Protein AF-A0A328PTS0-F1 (afdb_monomer)

Radius of gyration: 28.85 Å; Cα contacts (8 Å, |Δi|>4): 296; chains: 1; bounding box: 89×53×72 Å

Sequence (185 aa):
MSSVVKWLSGFCSSGLVATCSLTLVHQNRQEGLSQQLVENVPPPRENIEEFSLVQQIIEKGYKSCFILPNSQGRSLFYVCLRNDDSLNPSFFFHNRSNSKEQQSIKKVEYIEGRDETLPRFAVMKFVDGNSLTLKFAPYFWSRKGIQIKPEEHCTITKDLQDSKLTCKTPNLKGMEYSKKIRFII

Solvent-accessible surface area (backbone atoms only — not comparable to full-atom values): 11380 Å² total; per-residue (Å²): 135,80,88,82,91,82,78,90,85,84,86,84,81,87,88,83,88,81,84,82,78,91,77,90,81,88,81,92,79,90,83,91,76,88,75,75,78,74,77,78,71,73,73,81,82,71,59,66,68,60,55,55,54,51,49,60,46,37,76,73,53,31,68,37,42,27,73,52,87,83,47,61,98,39,37,46,37,36,44,27,34,41,67,82,75,48,46,40,28,49,35,33,40,32,46,65,73,40,84,90,42,58,83,52,73,43,50,49,48,35,39,35,15,38,72,48,89,75,66,37,22,19,38,38,33,30,74,88,72,50,71,48,79,36,80,64,34,59,72,80,51,12,36,59,78,37,55,42,32,38,66,80,30,25,39,49,47,81,54,101,87,48,31,35,43,36,37,46,39,88,80,43,88,91,50,71,48,76,44,83,45,70,70,52,124

Mean predicted aligned error: 15.58 Å

Foldseek 3Di:
DDDDDDDDDDDDDDDDDDDDDDDDDDDDDDDDDPPPPPPCPPPPPDPVLVVLQQVVVVVVAWDWWFWDPPLPDFKTKIWTHGNVRFQQTWIWMAGNPDPVRNNDIFTFQKKAADDDDDQQWIWTATPVRDIDIDRNDDNLRHDHPFMWGRRPFWGWDDDPPWIKIKGDGPRDPPDIDIDTTDTDD

Structure (mmCIF, N/CA/C/O backbone):
data_AF-A0A328PTS0-F1
#
_entry.id   AF-A0A328PTS0-F1
#
loop_
_atom_site.group_PDB
_atom_site.id
_atom_site.type_symbol
_atom_site.label_atom_id
_atom_site.label_alt_id
_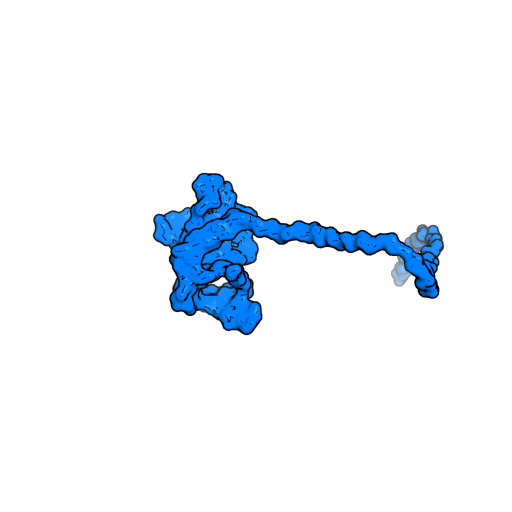atom_site.label_comp_id
_atom_site.label_asym_id
_atom_site.label_entity_id
_atom_site.label_seq_id
_atom_site.pdbx_PDB_ins_code
_atom_site.Cartn_x
_atom_site.Cartn_y
_atom_site.Cartn_z
_atom_site.occupancy
_atom_site.B_iso_or_equiv
_atom_site.auth_seq_id
_atom_site.auth_comp_id
_atom_site.auth_asym_id
_atom_site.auth_atom_id
_atom_site.pdbx_PDB_model_num
ATOM 1 N N . MET A 1 1 ? 71.231 -12.803 19.591 1.00 39.84 1 MET A N 1
ATOM 2 C CA . MET A 1 1 ? 71.795 -11.438 19.674 1.00 39.84 1 MET A CA 1
ATOM 3 C C . MET A 1 1 ? 70.654 -10.474 19.389 1.00 39.84 1 MET A C 1
ATOM 5 O O . MET A 1 1 ? 70.110 -10.527 18.299 1.00 39.84 1 MET A O 1
ATOM 9 N N . SER A 1 2 ? 70.029 -9.979 20.462 1.00 35.38 2 SER A N 1
ATOM 10 C CA . SER A 1 2 ? 70.061 -8.564 20.903 1.00 35.38 2 SER A CA 1
ATOM 11 C C . SER A 1 2 ? 69.241 -7.665 19.973 1.00 35.38 2 SER A C 1
ATOM 13 O O . SER A 1 2 ? 69.616 -7.480 18.826 1.00 35.38 2 SER A O 1
ATOM 15 N N . SER A 1 3 ? 68.031 -7.248 20.371 1.00 38.19 3 SER A N 1
ATOM 16 C CA . SER A 1 3 ? 67.755 -6.058 21.213 1.00 38.19 3 SER A CA 1
ATOM 17 C C . SER A 1 3 ? 68.318 -4.797 20.540 1.00 38.19 3 SER A C 1
ATOM 19 O O . SER A 1 3 ? 69.490 -4.757 20.200 1.00 38.19 3 SER A O 1
ATOM 21 N N . VAL A 1 4 ? 67.567 -3.719 20.328 1.00 48.38 4 VAL A N 1
ATOM 22 C CA . VAL A 1 4 ? 67.127 -2.817 21.394 1.00 48.38 4 VAL A CA 1
ATOM 23 C C . VAL A 1 4 ? 66.118 -1.816 20.804 1.00 48.38 4 VAL A C 1
ATOM 25 O O . VAL A 1 4 ? 66.438 -1.084 19.873 1.00 48.38 4 VAL A O 1
ATOM 28 N N . VAL A 1 5 ? 64.928 -1.742 21.401 1.00 53.72 5 VAL A N 1
ATOM 29 C CA . VAL A 1 5 ? 64.045 -0.568 21.351 1.00 53.72 5 VAL A CA 1
ATOM 30 C C . VAL A 1 5 ? 64.430 0.329 22.533 1.00 53.72 5 VAL A C 1
ATOM 32 O O . VAL A 1 5 ? 64.422 -0.123 23.679 1.00 53.72 5 VAL A O 1
ATOM 35 N N . LYS A 1 6 ? 64.796 1.586 22.263 1.00 43.91 6 LYS A N 1
ATOM 36 C CA . LYS A 1 6 ? 64.974 2.673 23.245 1.00 43.91 6 LYS A CA 1
ATOM 37 C C . LYS A 1 6 ? 64.608 4.010 22.585 1.00 43.91 6 LYS A C 1
ATOM 39 O O . LYS A 1 6 ? 64.886 4.141 21.403 1.00 43.91 6 LYS A O 1
ATOM 44 N N . TRP A 1 7 ? 64.059 5.050 23.217 1.00 43.19 7 TRP A N 1
ATOM 45 C CA . TRP A 1 7 ? 63.592 5.398 24.577 1.00 43.19 7 TRP A CA 1
ATOM 46 C C . TRP A 1 7 ? 62.741 6.694 24.411 1.00 43.19 7 TRP A C 1
ATOM 48 O O . TRP A 1 7 ? 62.955 7.401 23.432 1.00 43.19 7 TRP A O 1
ATOM 58 N N . LEU A 1 8 ? 61.647 6.888 25.173 1.00 45.81 8 LEU A N 1
ATOM 59 C CA . LEU A 1 8 ? 61.426 7.907 26.241 1.00 45.81 8 LEU A CA 1
ATOM 60 C C . LEU A 1 8 ? 61.699 9.378 25.823 1.00 45.81 8 LEU A C 1
ATOM 62 O O . LEU A 1 8 ? 62.691 9.647 25.170 1.00 45.81 8 LEU A O 1
ATOM 66 N N . SER A 1 9 ? 60.912 10.401 26.169 1.00 41.62 9 SER A N 1
ATOM 67 C CA . SER A 1 9 ? 60.165 10.686 27.405 1.00 41.62 9 SER A CA 1
ATOM 68 C C . SER A 1 9 ? 59.286 11.941 27.224 1.00 41.62 9 SER A C 1
ATOM 70 O O . SER A 1 9 ? 59.571 12.791 26.385 1.00 41.62 9 SER A O 1
ATOM 72 N N . GLY A 1 10 ? 58.267 12.096 28.079 1.00 36.81 10 GLY A N 1
ATOM 73 C CA . GLY A 1 10 ? 57.507 13.343 28.222 1.00 36.81 10 GLY A CA 1
ATOM 74 C C . GLY A 1 10 ? 56.435 13.297 29.318 1.00 36.81 10 GLY A C 1
ATOM 75 O O . GLY A 1 10 ? 55.252 13.374 29.016 1.00 36.81 10 GLY A O 1
ATOM 76 N N . PHE A 1 11 ? 56.849 13.134 30.582 1.00 42.81 11 PHE A N 1
ATOM 77 C CA . PHE A 1 11 ? 56.090 13.549 31.784 1.00 42.81 11 PHE A CA 1
ATOM 78 C C . PHE A 1 11 ? 56.046 15.097 31.816 1.00 42.81 11 PHE A C 1
ATOM 80 O O . PHE A 1 11 ? 56.916 15.716 31.215 1.00 42.81 11 PHE A O 1
ATOM 87 N N . CYS A 1 12 ? 55.147 15.859 32.440 1.00 44.41 12 CYS A N 1
ATOM 88 C CA . CYS A 1 12 ? 54.289 15.781 33.629 1.00 44.41 12 CYS A CA 1
ATOM 89 C C . CYS A 1 12 ? 53.178 16.843 33.395 1.00 44.41 12 CYS A C 1
ATOM 91 O O . CYS A 1 12 ? 53.424 17.830 32.707 1.00 44.41 12 CYS A O 1
ATOM 93 N N . SER A 1 13 ? 51.968 16.779 33.950 1.00 43.28 13 SER A N 1
ATOM 94 C CA . SER A 1 13 ? 51.718 17.219 35.330 1.00 43.28 13 SER A CA 1
ATOM 95 C C . SER A 1 13 ? 50.227 17.080 35.695 1.00 43.28 13 SER A C 1
ATOM 97 O O . SER A 1 13 ? 49.346 17.386 34.898 1.00 43.28 13 SER A O 1
ATOM 99 N N . SER A 1 14 ? 50.003 16.567 36.909 1.00 46.72 14 SER A N 1
ATOM 100 C CA . SER A 1 14 ? 49.007 16.925 37.940 1.00 46.72 14 SER A CA 1
ATOM 101 C C . SER A 1 14 ? 47.950 17.971 37.541 1.00 46.72 14 SER A C 1
ATOM 103 O O . SER A 1 14 ? 48.304 19.043 37.079 1.00 46.72 14 SER A O 1
ATOM 105 N N . GLY A 1 15 ? 46.643 17.804 37.735 1.00 39.72 15 GLY A N 1
ATOM 106 C CA . GLY A 1 15 ? 45.928 17.206 38.860 1.00 39.72 15 GLY A CA 1
ATOM 107 C C . GLY A 1 15 ? 44.958 18.261 39.412 1.00 39.72 15 GLY A C 1
ATOM 108 O O . GLY A 1 15 ? 45.381 19.385 39.641 1.00 39.72 15 GLY A O 1
ATOM 109 N N . LEU A 1 16 ? 43.676 17.915 39.574 1.00 47.41 16 LEU A N 1
ATOM 110 C CA . LEU A 1 16 ? 42.762 18.371 40.638 1.00 47.41 16 LEU A CA 1
ATOM 111 C C . LEU A 1 16 ? 41.357 17.824 40.350 1.00 47.41 16 LEU A C 1
ATOM 113 O O . LEU A 1 16 ? 40.654 18.261 39.442 1.00 47.41 16 LEU A O 1
ATOM 117 N N . VAL A 1 17 ? 40.973 16.833 41.149 1.00 50.69 17 VAL A N 1
ATOM 118 C CA . VAL A 1 17 ? 39.597 16.363 41.297 1.00 50.69 17 VAL A CA 1
ATOM 119 C C . VAL A 1 17 ? 38.923 17.327 42.269 1.00 50.69 17 VAL A C 1
ATOM 121 O O . VAL A 1 17 ? 39.328 17.405 43.426 1.00 50.69 17 VAL A O 1
ATOM 124 N N . ALA A 1 18 ? 37.921 18.071 41.810 1.00 43.28 18 ALA A N 1
ATOM 125 C CA . ALA A 1 18 ? 37.065 18.873 42.676 1.00 43.28 18 ALA A CA 1
ATOM 126 C C . ALA A 1 18 ? 35.720 18.157 42.840 1.00 43.28 18 ALA A C 1
ATOM 128 O O . ALA A 1 18 ? 34.833 18.239 41.994 1.00 43.28 18 ALA A O 1
ATOM 129 N N . THR A 1 19 ? 35.598 17.413 43.936 1.00 47.31 19 THR A N 1
ATOM 130 C CA . THR A 1 19 ? 34.327 16.934 44.477 1.00 47.31 19 THR A CA 1
ATOM 131 C C . THR A 1 19 ? 33.608 18.108 45.138 1.00 47.31 19 THR A C 1
ATOM 133 O O . THR A 1 19 ? 34.086 18.613 46.153 1.00 47.31 19 THR A O 1
ATOM 136 N N . CYS A 1 20 ? 32.464 18.535 44.602 1.00 38.69 20 CYS A N 1
ATOM 137 C CA . CYS A 1 20 ? 31.567 19.430 45.330 1.00 38.69 20 CYS A CA 1
ATOM 138 C C . CYS A 1 20 ? 30.535 18.609 46.104 1.00 38.69 20 CYS A C 1
ATOM 140 O O . CYS A 1 20 ? 29.762 17.837 45.538 1.00 38.69 20 CYS A O 1
ATOM 142 N N . SER A 1 21 ? 30.602 18.778 47.419 1.00 41.19 21 SER A N 1
ATOM 143 C CA . SER A 1 21 ? 29.826 18.113 48.454 1.00 41.19 21 SER A CA 1
ATOM 144 C C . SER A 1 21 ? 28.331 18.423 48.382 1.00 41.19 21 SER A C 1
ATOM 146 O O . SER A 1 21 ? 27.919 19.552 48.131 1.00 41.19 21 SER A O 1
ATOM 148 N N . LEU A 1 22 ? 27.534 17.404 48.700 1.00 40.94 22 LEU A N 1
ATOM 149 C CA . LEU A 1 22 ? 26.148 17.523 49.140 1.00 40.94 22 LEU A CA 1
ATOM 150 C C . LEU A 1 22 ? 26.087 18.331 50.443 1.00 40.94 22 LEU A C 1
ATOM 152 O O . LEU A 1 22 ? 26.652 17.911 51.453 1.00 40.94 22 LEU A O 1
ATOM 156 N N . THR A 1 23 ? 25.332 19.425 50.450 1.00 48.94 23 THR A N 1
ATOM 157 C CA . THR A 1 23 ? 24.818 20.028 51.684 1.00 48.94 23 THR A CA 1
ATOM 158 C C . THR A 1 23 ? 23.307 20.159 51.602 1.00 48.94 23 THR A C 1
ATOM 160 O O . THR A 1 23 ? 22.743 20.950 50.852 1.00 48.94 23 THR A O 1
ATOM 163 N N . LEU A 1 24 ? 22.669 19.327 52.417 1.00 42.34 24 LEU A N 1
ATOM 164 C CA . LEU A 1 24 ? 21.286 19.408 52.849 1.00 42.34 24 LEU A CA 1
ATOM 165 C C . LEU A 1 24 ? 21.196 20.571 53.849 1.00 42.34 24 LEU A C 1
ATOM 167 O O . LEU A 1 24 ? 21.810 20.509 54.912 1.00 42.34 24 LEU A O 1
ATOM 171 N N . VAL A 1 25 ? 20.440 21.620 53.530 1.00 40.38 25 VAL A N 1
ATOM 172 C CA . VAL A 1 25 ? 19.952 22.578 54.529 1.00 40.38 25 VAL A CA 1
ATOM 173 C C . VAL A 1 25 ? 18.447 22.676 54.362 1.00 40.38 25 VAL A C 1
ATOM 175 O O . VAL A 1 25 ? 17.933 23.077 53.323 1.00 40.38 25 VAL A O 1
ATOM 178 N N . HIS A 1 26 ? 17.757 22.252 55.410 1.00 41.09 26 HIS A N 1
ATOM 179 C CA . HIS A 1 26 ? 16.314 22.246 55.536 1.00 41.09 26 HIS A CA 1
ATOM 180 C C . HIS A 1 26 ? 15.953 23.327 56.557 1.00 41.09 26 HIS A C 1
ATOM 182 O O . HIS A 1 26 ? 16.192 23.119 57.742 1.00 41.09 26 HIS A O 1
ATOM 188 N N . GLN A 1 27 ? 15.374 24.463 56.145 1.00 40.12 27 GLN A N 1
ATOM 189 C CA . GLN A 1 27 ? 14.609 25.297 57.079 1.00 40.12 27 GLN A CA 1
ATOM 190 C C . GLN A 1 27 ? 13.562 26.175 56.377 1.00 40.12 27 GLN A C 1
ATOM 192 O O . GLN A 1 27 ? 13.873 27.116 55.655 1.00 40.12 27 GLN A O 1
ATOM 197 N N . ASN A 1 28 ? 12.303 25.822 56.641 1.00 40.97 28 ASN A N 1
ATOM 198 C CA . ASN A 1 28 ? 11.070 26.557 56.366 1.00 40.97 28 ASN A CA 1
ATOM 199 C C . ASN A 1 28 ? 11.112 28.010 56.867 1.00 40.97 28 ASN A C 1
ATOM 201 O O . ASN A 1 28 ? 11.376 28.208 58.053 1.00 40.97 28 ASN A O 1
ATOM 205 N N . ARG A 1 29 ? 10.642 28.968 56.052 1.00 37.28 29 ARG A N 1
ATOM 206 C CA . ARG A 1 29 ? 9.543 29.890 56.419 1.00 37.28 29 ARG A CA 1
ATOM 207 C C . ARG A 1 29 ? 9.022 30.646 55.187 1.00 37.28 29 ARG A C 1
ATOM 209 O O . ARG A 1 29 ? 9.799 31.080 54.349 1.00 37.28 29 ARG A O 1
ATOM 216 N N . GLN A 1 30 ? 7.697 30.727 55.103 1.00 46.16 30 GLN A N 1
ATOM 217 C CA . GLN A 1 30 ? 6.870 31.274 54.024 1.00 46.16 30 GLN A CA 1
ATOM 218 C C . GLN A 1 30 ? 7.178 32.740 53.687 1.00 46.16 30 GLN A C 1
ATOM 220 O O . GLN A 1 30 ? 7.408 33.519 54.602 1.00 46.16 30 GLN A O 1
ATOM 225 N N . GLU A 1 31 ? 7.037 33.117 52.413 1.00 37.69 31 GLU A N 1
ATOM 226 C CA . GLU A 1 31 ? 6.091 34.153 51.969 1.00 37.69 31 GLU A CA 1
ATOM 227 C C . GLU A 1 31 ? 5.915 34.096 50.442 1.00 37.69 31 GLU A C 1
ATOM 229 O O . GLU A 1 31 ? 6.787 33.642 49.704 1.00 37.69 31 GLU A O 1
ATOM 234 N N . GLY A 1 32 ? 4.693 34.381 49.998 1.00 38.88 32 GLY A N 1
ATOM 235 C CA . GLY A 1 32 ? 4.124 33.859 48.764 1.00 38.88 32 GLY A CA 1
ATOM 236 C C . GLY A 1 32 ? 4.589 34.519 47.468 1.00 38.88 32 GLY A C 1
ATOM 237 O O . GLY A 1 32 ? 4.717 35.731 47.386 1.00 38.88 32 GLY A O 1
ATOM 238 N N . LEU A 1 33 ? 4.705 33.696 46.424 1.00 36.66 33 LEU A N 1
ATOM 239 C CA . LEU A 1 33 ? 4.169 33.951 45.083 1.00 36.66 33 LEU A CA 1
ATOM 240 C C . LEU A 1 33 ? 4.314 32.646 44.282 1.00 36.66 33 LEU A C 1
ATOM 242 O O . LEU A 1 33 ? 5.372 32.345 43.737 1.00 36.66 33 LEU A O 1
ATOM 246 N N . SER A 1 34 ? 3.261 31.826 44.237 1.00 36.75 34 SER A N 1
ATOM 247 C CA . SER A 1 34 ? 3.187 30.733 43.260 1.00 36.75 34 SER A CA 1
ATOM 248 C C . SER A 1 34 ? 3.009 31.343 41.872 1.00 36.75 34 SER A C 1
ATOM 250 O O . SER A 1 34 ? 1.887 31.536 41.413 1.00 36.75 34 SER A O 1
ATOM 252 N N . GLN A 1 35 ? 4.108 31.648 41.188 1.00 40.38 35 GLN A N 1
ATOM 253 C CA . GLN A 1 35 ? 4.089 31.658 39.733 1.00 40.38 35 GLN A CA 1
ATOM 254 C C . GLN A 1 35 ? 4.108 30.196 39.291 1.00 40.38 35 GLN A C 1
ATOM 256 O O . GLN A 1 35 ? 5.158 29.569 39.181 1.00 40.38 35 GLN A O 1
ATOM 261 N N . GLN A 1 36 ? 2.911 29.638 39.093 1.00 41.75 36 GLN A N 1
ATOM 262 C CA . GLN A 1 36 ? 2.747 28.457 38.260 1.00 41.75 36 GLN A CA 1
ATOM 263 C C . GLN A 1 36 ? 3.315 28.808 36.887 1.00 41.75 36 GLN A C 1
ATOM 265 O O . GLN A 1 36 ? 2.696 29.537 36.112 1.00 41.75 36 GLN A O 1
ATOM 270 N N . LEU A 1 37 ? 4.517 28.313 36.603 1.00 42.72 37 LEU A N 1
ATOM 271 C CA . LEU A 1 37 ? 5.022 28.232 35.247 1.00 42.72 37 LEU A CA 1
ATOM 272 C C . LEU A 1 37 ? 4.130 27.208 34.538 1.00 42.72 37 LEU A C 1
ATOM 274 O O . LEU A 1 37 ? 4.384 26.007 34.573 1.00 42.72 37 LEU A O 1
ATOM 278 N N . VAL A 1 38 ? 3.016 27.683 33.979 1.00 48.94 38 VAL A N 1
ATOM 279 C CA . VAL A 1 38 ? 2.261 26.936 32.978 1.00 48.94 38 VAL A CA 1
ATOM 280 C C . VAL A 1 38 ? 3.220 26.798 31.810 1.00 48.94 38 VAL A C 1
ATOM 282 O O . VAL A 1 38 ? 3.421 27.735 31.035 1.00 48.94 38 VAL A O 1
ATOM 285 N N . GLU A 1 39 ? 3.882 25.648 31.742 1.00 55.25 39 GLU A N 1
ATOM 286 C CA . GLU A 1 39 ? 4.573 25.202 30.548 1.00 55.25 39 GLU A CA 1
ATOM 287 C C . GLU A 1 39 ? 3.500 25.111 29.460 1.00 55.25 39 GLU A C 1
ATOM 289 O O . GLU A 1 39 ? 2.761 24.134 29.353 1.00 55.25 39 GLU A O 1
ATOM 294 N N . ASN A 1 40 ? 3.342 26.206 28.712 1.00 48.25 40 ASN A N 1
ATOM 295 C CA . ASN A 1 40 ? 2.586 26.253 27.472 1.00 48.25 40 ASN A CA 1
ATOM 296 C C . ASN A 1 40 ? 3.333 25.363 26.481 1.00 48.25 40 ASN A C 1
ATOM 298 O O . ASN A 1 40 ? 4.078 25.848 25.631 1.00 48.25 40 ASN A O 1
ATOM 302 N N . VAL A 1 41 ? 3.168 24.048 26.624 1.00 53.16 41 VAL A N 1
ATOM 303 C CA . VAL A 1 41 ? 3.481 23.099 25.567 1.00 53.16 41 VAL A CA 1
ATOM 304 C C . VAL A 1 41 ? 2.544 23.482 24.425 1.00 53.16 41 VAL A C 1
ATOM 306 O O . VAL A 1 41 ? 1.326 23.356 24.584 1.00 53.16 41 VAL A O 1
ATOM 309 N N . PRO A 1 42 ? 3.055 24.024 23.304 1.00 51.88 42 PRO A N 1
ATOM 310 C CA . PRO A 1 42 ? 2.194 24.317 22.175 1.00 51.88 42 PRO A CA 1
ATOM 311 C C . PRO A 1 42 ? 1.500 23.008 21.780 1.00 51.88 42 PRO A C 1
ATOM 313 O O . PRO A 1 42 ? 2.171 21.969 21.739 1.00 51.88 42 PRO A O 1
ATOM 316 N N . PRO A 1 43 ? 0.180 23.026 21.515 1.00 57.56 43 PRO A N 1
ATOM 317 C CA . PRO A 1 43 ? -0.515 21.833 21.060 1.00 57.56 43 PRO A CA 1
ATOM 318 C C . PRO A 1 43 ? 0.255 21.251 19.868 1.00 57.56 43 PRO A C 1
ATOM 320 O O . PRO A 1 43 ? 0.789 22.031 19.062 1.00 57.56 43 PRO A O 1
ATOM 323 N N . PRO A 1 44 ? 0.373 19.913 19.763 1.00 52.66 44 PRO A N 1
ATOM 324 C CA . PRO A 1 44 ? 1.010 19.284 18.617 1.00 52.66 44 PRO A CA 1
ATOM 325 C C . PRO A 1 44 ? 0.455 19.935 17.355 1.00 52.66 44 PRO A C 1
ATOM 327 O O . PRO A 1 44 ? -0.761 20.003 17.185 1.00 52.66 44 PRO A O 1
ATOM 330 N N . ARG A 1 45 ? 1.327 20.499 16.510 1.00 48.34 45 ARG A N 1
ATOM 331 C CA . ARG A 1 45 ? 0.898 21.070 15.232 1.00 48.34 45 ARG A CA 1
ATOM 332 C C . ARG A 1 45 ? 0.379 19.920 14.376 1.00 48.34 45 ARG A C 1
ATOM 334 O O . ARG A 1 45 ? 1.158 19.277 13.676 1.00 48.34 45 ARG A O 1
ATOM 341 N N . GLU A 1 46 ? -0.913 19.636 14.470 1.00 55.47 46 GLU A N 1
ATOM 342 C CA . GLU A 1 46 ? -1.592 18.751 13.540 1.00 55.47 46 GLU A CA 1
ATOM 343 C C . GLU A 1 46 ? -1.458 19.358 12.146 1.00 55.47 46 GLU A C 1
ATOM 345 O O . GLU A 1 46 ? -1.750 20.533 11.909 1.00 55.47 46 GLU A O 1
ATOM 350 N N . ASN A 1 47 ? -0.910 18.573 11.225 1.00 60.09 47 ASN A N 1
ATOM 351 C CA . ASN A 1 47 ? -0.716 19.005 9.855 1.00 60.09 47 ASN A CA 1
ATOM 352 C C . ASN A 1 47 ? -2.085 19.021 9.157 1.00 60.09 47 ASN A C 1
ATOM 354 O O . ASN A 1 47 ? -2.576 17.980 8.726 1.00 60.09 47 ASN A O 1
ATOM 358 N N . ILE A 1 48 ? -2.708 20.200 9.090 1.00 59.94 48 ILE A N 1
ATOM 359 C CA . ILE A 1 48 ? -4.082 20.430 8.602 1.00 59.94 48 ILE A CA 1
ATOM 360 C C . ILE A 1 48 ? -4.325 19.801 7.214 1.00 59.94 48 ILE A C 1
ATOM 362 O O . ILE A 1 48 ? -5.402 19.265 6.949 1.00 59.94 48 ILE A O 1
ATOM 366 N N . GLU A 1 49 ? -3.319 19.796 6.335 1.00 63.38 49 GLU A N 1
ATOM 367 C CA . GLU A 1 49 ? -3.422 19.179 5.004 1.00 63.38 49 GLU A CA 1
ATOM 368 C C . GLU A 1 49 ? -3.595 17.656 5.078 1.00 63.38 49 GLU A C 1
ATOM 370 O O . GLU A 1 49 ? -4.386 17.074 4.334 1.00 63.38 49 GLU A O 1
ATOM 375 N N . GLU A 1 50 ? -2.893 17.002 6.002 1.00 65.88 50 GLU A N 1
ATOM 376 C CA . GLU A 1 50 ? -2.937 15.552 6.183 1.00 65.88 50 GLU A CA 1
ATOM 377 C C . GLU A 1 50 ? -4.306 15.087 6.685 1.00 65.88 50 GLU A C 1
ATOM 379 O O . GLU A 1 50 ? -4.827 14.083 6.195 1.00 65.88 50 GLU A O 1
ATOM 384 N N . PHE A 1 51 ? -4.919 15.866 7.582 1.00 66.00 51 PHE A N 1
ATOM 385 C CA . PHE A 1 51 ? -6.273 15.622 8.079 1.00 66.00 51 PHE A CA 1
ATOM 386 C C . PHE A 1 51 ? -7.304 15.681 6.943 1.00 66.00 51 PHE A C 1
ATOM 388 O O . PHE A 1 51 ? -8.108 14.762 6.781 1.00 66.00 51 PHE A O 1
ATOM 395 N N . SER A 1 52 ? -7.216 16.702 6.080 1.00 75.38 52 SER A N 1
ATOM 396 C CA . SER A 1 52 ? -8.135 16.861 4.943 1.00 75.38 52 SER A CA 1
ATOM 397 C C . SER A 1 52 ? -8.068 15.701 3.938 1.00 75.38 52 SER A C 1
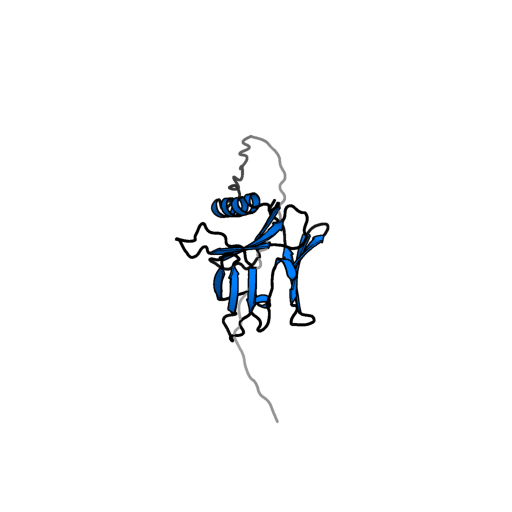ATOM 399 O O . SER A 1 52 ? -9.090 15.276 3.401 1.00 75.38 52 SER A O 1
ATOM 401 N N . LEU A 1 53 ? -6.875 15.144 3.700 1.00 77.88 53 LEU A N 1
ATOM 402 C CA . LEU A 1 53 ? -6.689 14.027 2.772 1.00 77.88 53 LEU A CA 1
ATOM 403 C C . LEU A 1 53 ? -7.245 12.724 3.340 1.00 77.88 53 LEU A C 1
ATOM 405 O O . LEU A 1 53 ? -7.887 11.969 2.614 1.00 77.88 53 LEU A O 1
ATOM 409 N N . VAL A 1 54 ? -7.020 12.459 4.628 1.00 78.88 54 VAL A N 1
ATOM 410 C CA . VAL A 1 54 ? -7.584 11.281 5.298 1.00 78.88 54 VAL A CA 1
ATOM 411 C C . VAL A 1 54 ? -9.109 11.366 5.318 1.00 78.88 54 VAL A C 1
ATOM 413 O O . VAL A 1 54 ? -9.768 10.373 5.017 1.00 78.88 54 VAL A O 1
ATOM 416 N N . GLN A 1 55 ? -9.671 12.552 5.554 1.00 77.25 55 GLN A N 1
ATOM 417 C CA . GLN A 1 55 ? -11.115 12.772 5.510 1.00 77.25 55 GLN A CA 1
ATOM 418 C C . GLN A 1 55 ? -11.714 12.450 4.130 1.00 77.25 55 GLN A C 1
ATOM 420 O O . GLN A 1 55 ? -12.702 11.722 4.058 1.00 77.25 55 GLN A O 1
ATOM 425 N N . GLN A 1 56 ? -11.060 12.852 3.031 1.00 80.06 56 GLN A N 1
ATOM 426 C CA . GLN A 1 56 ? -11.479 12.460 1.673 1.00 80.06 56 GLN A CA 1
ATOM 427 C C . GLN A 1 56 ? -11.476 10.940 1.450 1.00 80.06 56 GLN A C 1
ATOM 429 O O . GLN A 1 56 ? -12.221 10.433 0.611 1.00 80.06 56 GLN A O 1
ATOM 434 N N . ILE A 1 57 ? -10.601 10.195 2.136 1.00 81.06 57 ILE A N 1
ATOM 435 C CA . ILE A 1 57 ? -10.599 8.730 2.066 1.00 81.06 57 ILE A CA 1
ATOM 436 C C . ILE A 1 57 ? -11.745 8.169 2.908 1.00 81.06 57 ILE A C 1
ATOM 438 O O . ILE A 1 57 ? -12.449 7.279 2.443 1.00 81.06 57 ILE A O 1
ATOM 442 N N . ILE A 1 58 ? -11.966 8.697 4.113 1.00 80.50 58 ILE A N 1
ATOM 443 C CA . ILE A 1 58 ? -13.054 8.267 5.003 1.00 80.50 58 ILE A CA 1
ATOM 444 C C . ILE A 1 58 ? -14.414 8.428 4.312 1.00 80.50 58 ILE A C 1
ATOM 446 O O . ILE A 1 58 ? -15.204 7.483 4.276 1.00 80.50 58 ILE A O 1
ATOM 450 N N . GLU A 1 59 ? -14.643 9.567 3.653 1.00 76.56 59 GLU A N 1
ATOM 451 C CA . GLU A 1 59 ? -15.851 9.845 2.860 1.00 76.56 59 GLU A CA 1
ATOM 452 C C . GLU A 1 59 ? -16.084 8.828 1.728 1.00 76.56 59 GLU A C 1
ATOM 454 O O . GLU A 1 59 ? -17.219 8.598 1.315 1.00 76.56 59 GLU A O 1
ATOM 459 N N . LYS A 1 60 ? -15.031 8.147 1.258 1.00 81.75 60 LYS A N 1
ATOM 460 C CA . LYS A 1 60 ? -15.104 7.083 0.240 1.00 81.75 60 LYS A CA 1
ATOM 461 C C . LYS A 1 60 ? -15.387 5.691 0.822 1.00 81.75 60 LYS A C 1
ATOM 463 O O . LYS A 1 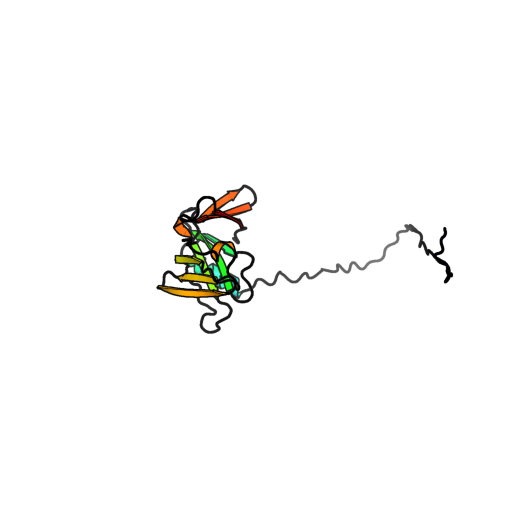60 ? -15.217 4.698 0.115 1.00 81.75 60 LYS A O 1
ATOM 468 N N . GLY A 1 61 ? -15.805 5.596 2.086 1.00 84.38 61 GLY A N 1
ATOM 469 C CA . GLY A 1 61 ? -16.218 4.340 2.725 1.00 84.38 61 GLY A CA 1
ATOM 470 C C . GLY A 1 61 ? -15.103 3.600 3.470 1.00 84.38 61 GLY A C 1
ATOM 471 O O . GLY A 1 61 ? -15.147 2.371 3.588 1.00 84.38 61 GLY A O 1
ATOM 472 N N . TYR A 1 62 ? -14.101 4.330 3.964 1.00 88.25 62 TYR A N 1
ATOM 473 C CA . TYR A 1 62 ? -12.997 3.772 4.747 1.00 88.25 62 TYR A CA 1
ATOM 474 C C . TYR A 1 62 ? -13.117 4.157 6.220 1.00 88.25 62 TYR A C 1
ATOM 476 O O . TYR A 1 62 ? -13.529 5.263 6.552 1.00 88.25 62 TYR A O 1
ATOM 484 N N . LYS A 1 63 ? -12.736 3.229 7.098 1.00 86.31 63 LYS A N 1
ATOM 485 C CA . LYS A 1 63 ? -12.919 3.347 8.548 1.00 86.31 63 LYS A CA 1
ATOM 486 C C . LYS A 1 63 ? -11.778 4.093 9.209 1.00 86.31 63 LYS A C 1
ATOM 488 O O . LYS A 1 63 ? -11.985 4.902 10.102 1.00 86.31 63 LYS A O 1
ATOM 493 N N . SER A 1 64 ? -10.564 3.745 8.810 1.00 86.00 64 SER A N 1
ATOM 494 C CA . SER A 1 64 ? -9.341 4.290 9.376 1.00 86.00 64 SER A CA 1
ATOM 495 C C . SER A 1 64 ? -8.184 4.089 8.413 1.00 86.00 64 SER A C 1
ATOM 497 O O . SER A 1 64 ? -8.179 3.161 7.594 1.00 86.00 64 SER A O 1
ATOM 499 N N . CYS A 1 65 ? -7.188 4.961 8.525 1.00 87.75 65 CYS A N 1
ATOM 500 C CA . CYS A 1 65 ? -5.999 4.937 7.693 1.00 87.75 65 CYS A CA 1
ATOM 501 C C . CYS A 1 65 ? -4.735 5.022 8.549 1.00 87.75 65 CYS A C 1
ATOM 503 O O . CYS A 1 65 ? -4.716 5.571 9.649 1.00 87.75 65 CYS A O 1
ATOM 505 N N . PHE A 1 66 ? -3.657 4.461 8.021 1.00 87.56 66 PHE A N 1
ATOM 506 C CA . PHE A 1 66 ? -2.318 4.546 8.578 1.00 87.56 66 PHE A CA 1
ATOM 507 C C . PHE A 1 66 ? -1.342 4.985 7.496 1.00 87.56 66 PHE A C 1
ATOM 509 O O . PHE A 1 66 ? -1.411 4.497 6.370 1.00 87.56 66 PHE A O 1
ATOM 516 N N . ILE A 1 67 ? -0.397 5.853 7.840 1.00 85.94 67 ILE A N 1
ATOM 517 C CA . ILE A 1 67 ? 0.670 6.253 6.923 1.00 85.94 67 ILE A CA 1
ATOM 518 C C . ILE A 1 67 ? 1.851 5.303 7.084 1.00 85.94 67 ILE A C 1
ATOM 520 O O . ILE A 1 67 ? 2.397 5.155 8.176 1.00 85.94 67 ILE A O 1
ATOM 524 N N . LEU A 1 68 ? 2.280 4.672 5.989 1.00 82.81 68 LEU A N 1
ATOM 525 C CA . LEU A 1 68 ? 3.444 3.794 6.022 1.00 82.81 68 LEU A CA 1
ATOM 526 C C . LEU A 1 68 ? 4.710 4.588 6.369 1.00 82.81 68 LEU A C 1
ATOM 528 O O . LEU A 1 68 ? 5.046 5.557 5.682 1.00 82.81 68 LEU A O 1
ATOM 532 N N . PRO A 1 69 ? 5.473 4.151 7.385 1.00 68.12 69 PRO A N 1
ATOM 533 C CA . PRO A 1 69 ? 6.721 4.798 7.744 1.00 68.12 69 PRO A CA 1
ATOM 534 C C . PRO A 1 69 ? 7.736 4.604 6.614 1.00 68.12 69 PRO A C 1
ATOM 536 O O . PRO A 1 69 ? 7.772 3.551 5.974 1.00 68.12 69 PRO A O 1
ATOM 539 N N . ASN A 1 70 ? 8.594 5.606 6.416 1.00 63.75 70 ASN A N 1
ATOM 540 C CA . ASN A 1 70 ? 9.522 5.751 5.282 1.00 63.75 70 ASN A CA 1
ATOM 541 C C . ASN A 1 70 ? 8.885 6.228 3.970 1.00 63.75 70 ASN A C 1
ATOM 543 O O . ASN A 1 70 ? 9.498 6.103 2.910 1.00 63.75 70 ASN A O 1
ATOM 547 N N . SER A 1 71 ? 7.702 6.831 4.027 1.00 62.22 71 SER A N 1
ATOM 548 C CA . SER A 1 71 ? 7.211 7.695 2.961 1.00 62.22 71 SER A CA 1
ATOM 549 C C . SER A 1 71 ? 8.127 8.936 2.865 1.00 62.22 71 SER A C 1
ATOM 551 O O . SER A 1 71 ? 7.961 9.913 3.594 1.00 62.22 71 SER A O 1
ATOM 553 N N . GLN A 1 72 ? 9.209 8.848 2.083 1.00 57.47 72 GLN A N 1
ATOM 554 C CA . GLN A 1 72 ? 10.265 9.865 2.080 1.00 57.47 72 GLN A CA 1
ATOM 555 C C . GLN A 1 72 ? 9.832 11.161 1.386 1.00 57.47 72 GLN A C 1
ATOM 557 O O . GLN A 1 72 ? 9.337 11.144 0.258 1.00 57.47 72 GLN A O 1
ATOM 562 N N . GLY A 1 73 ? 10.127 12.290 2.043 1.00 64.50 73 GLY A N 1
ATOM 563 C CA . GLY A 1 73 ? 10.211 13.640 1.481 1.00 64.50 73 GLY A CA 1
ATOM 564 C C . GLY A 1 73 ? 8.903 14.200 0.933 1.00 64.50 73 GLY A C 1
ATOM 565 O O . GLY A 1 73 ? 8.297 15.084 1.529 1.00 64.50 73 GLY A O 1
ATOM 566 N N . ARG A 1 74 ? 8.497 13.716 -0.239 1.00 73.12 74 ARG A N 1
ATOM 567 C CA . ARG A 1 74 ? 7.437 14.316 -1.048 1.00 73.12 74 ARG A CA 1
ATOM 568 C C . ARG A 1 74 ? 6.344 13.333 -1.459 1.00 73.12 74 ARG A C 1
ATOM 570 O O . ARG A 1 74 ? 5.619 13.563 -2.422 1.00 73.12 74 ARG A O 1
ATOM 577 N N . SER A 1 75 ? 6.241 12.203 -0.783 1.00 80.12 75 SER A N 1
ATOM 578 C CA . SER A 1 75 ? 5.264 11.170 -1.101 1.00 80.12 75 SER A CA 1
ATOM 579 C C . SER A 1 75 ? 4.741 10.555 0.180 1.00 80.12 75 SER A C 1
ATOM 581 O O . SER A 1 75 ? 5.534 10.278 1.073 1.00 80.12 75 SER A O 1
ATOM 583 N N . LEU A 1 76 ? 3.431 10.343 0.254 1.00 85.50 76 LEU A N 1
ATOM 584 C CA . LEU A 1 76 ? 2.747 9.664 1.348 1.00 85.50 76 LEU A CA 1
ATOM 585 C C . LEU A 1 76 ? 2.056 8.413 0.836 1.00 85.50 76 LEU A C 1
ATOM 587 O O . LEU A 1 76 ? 1.444 8.424 -0.233 1.00 85.50 76 LEU A O 1
ATOM 591 N N . PHE A 1 77 ? 2.128 7.360 1.639 1.00 87.50 77 PHE A N 1
ATOM 592 C CA . PHE A 1 77 ? 1.459 6.097 1.378 1.00 87.50 77 PHE A CA 1
ATOM 593 C C . PHE A 1 77 ? 0.508 5.813 2.525 1.00 87.50 77 PHE A C 1
ATOM 595 O O . PHE A 1 77 ? 0.956 5.614 3.653 1.00 87.50 77 PHE A O 1
ATOM 602 N N . TYR A 1 78 ? -0.782 5.776 2.228 1.00 89.75 78 TYR A N 1
ATOM 603 C CA . TYR A 1 78 ? -1.816 5.433 3.188 1.00 89.75 78 TYR A CA 1
ATOM 604 C C . TYR A 1 78 ? -2.245 3.983 2.996 1.00 89.75 78 TYR A C 1
ATOM 606 O O . TYR A 1 78 ? -2.394 3.506 1.872 1.00 89.75 78 TYR A O 1
ATOM 614 N N . VAL A 1 79 ? -2.473 3.302 4.108 1.00 91.62 79 VAL A N 1
ATOM 615 C CA . VAL A 1 79 ? -3.027 1.955 4.203 1.00 91.62 79 VAL A CA 1
ATOM 616 C C . VAL A 1 79 ? -4.335 2.090 4.957 1.00 91.62 79 VAL A C 1
ATOM 618 O O . VAL A 1 79 ? -4.323 2.455 6.132 1.00 91.62 79 VAL A O 1
ATOM 621 N N . CYS A 1 80 ? -5.450 1.832 4.285 1.00 91.75 80 CYS A N 1
ATOM 622 C CA . CYS A 1 80 ? -6.774 2.101 4.826 1.00 91.75 80 CYS A CA 1
ATOM 623 C C . CYS A 1 80 ? -7.611 0.830 4.925 1.00 91.75 80 CYS A C 1
ATOM 625 O O . CYS A 1 80 ? -7.617 0.000 4.011 1.00 91.75 80 CYS A O 1
ATOM 627 N N . LEU A 1 81 ? -8.332 0.707 6.038 1.00 90.56 81 LEU A N 1
ATOM 628 C CA . LEU A 1 81 ? -9.333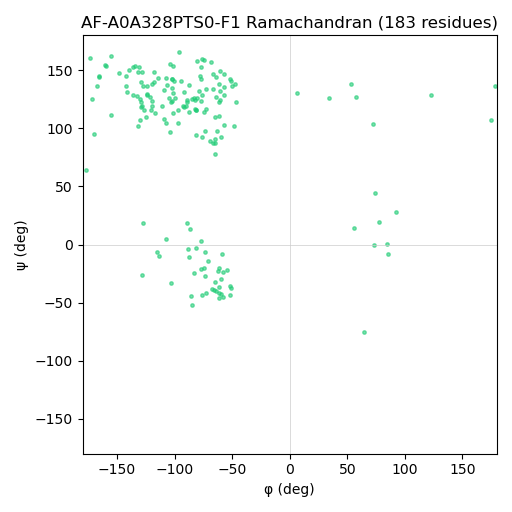 -0.329 6.263 1.00 90.56 81 LEU A CA 1
ATOM 629 C C . LEU A 1 81 ? -10.683 0.130 5.726 1.00 90.56 81 LEU A C 1
ATOM 631 O O . LEU A 1 81 ? -11.084 1.277 5.929 1.00 90.56 81 LEU A O 1
ATOM 635 N N . ARG A 1 82 ? -11.388 -0.773 5.053 1.00 88.50 82 ARG A N 1
ATOM 636 C CA . ARG A 1 82 ? -12.746 -0.532 4.563 1.00 88.50 82 ARG A CA 1
ATOM 637 C C . ARG A 1 82 ? -13.761 -0.619 5.709 1.00 88.50 82 ARG A C 1
ATOM 639 O O . ARG A 1 82 ? -13.491 -1.218 6.749 1.00 88.50 82 ARG A O 1
ATOM 646 N N . ASN A 1 83 ? -14.933 -0.019 5.509 1.00 85.62 83 ASN A N 1
ATOM 647 C CA . ASN A 1 83 ? -16.042 -0.064 6.472 1.00 85.62 83 ASN A CA 1
ATOM 648 C C . ASN A 1 83 ? -16.769 -1.419 6.540 1.00 85.62 83 ASN A C 1
ATOM 650 O O . ASN A 1 83 ? -17.618 -1.599 7.402 1.00 85.62 83 ASN A O 1
ATOM 654 N N . ASP A 1 84 ? -16.444 -2.366 5.661 1.00 86.06 84 ASP A N 1
ATOM 655 C CA . ASP A 1 84 ? -17.054 -3.702 5.583 1.00 86.06 84 ASP A CA 1
ATOM 656 C C . ASP A 1 84 ? -16.341 -4.755 6.452 1.00 86.06 84 ASP A C 1
ATOM 658 O O . ASP A 1 84 ? -16.475 -5.953 6.216 1.00 86.06 84 ASP A O 1
ATOM 662 N N . ASP A 1 85 ? -15.545 -4.301 7.424 1.00 80.00 85 ASP A N 1
ATOM 663 C CA . ASP A 1 85 ? -14.709 -5.120 8.309 1.00 80.00 85 ASP A CA 1
ATOM 664 C C . ASP A 1 85 ? -13.715 -6.053 7.586 1.00 80.00 85 ASP A C 1
ATOM 666 O O . ASP A 1 85 ? -13.082 -6.906 8.217 1.00 80.00 85 ASP A O 1
ATOM 670 N N . SER A 1 86 ? -13.491 -5.847 6.283 1.00 87.06 86 SER A N 1
ATOM 671 C CA . SER A 1 86 ? -12.460 -6.555 5.534 1.00 87.06 86 SER A CA 1
ATOM 672 C C . SER A 1 86 ? -11.074 -6.268 6.111 1.00 87.06 86 SER A C 1
ATOM 674 O O . SER A 1 86 ? -10.681 -5.120 6.336 1.00 87.06 86 SER A O 1
ATOM 676 N N . LEU A 1 87 ? -10.299 -7.334 6.314 1.00 90.50 87 LEU A N 1
ATOM 677 C CA . LEU A 1 87 ? -8.897 -7.242 6.719 1.00 90.50 87 LEU A CA 1
ATOM 678 C C . LEU A 1 87 ? -7.963 -6.966 5.534 1.00 90.50 87 LEU A C 1
ATOM 680 O O . LEU A 1 87 ? -6.760 -6.790 5.738 1.00 90.50 87 LEU A O 1
ATOM 684 N N . ASN A 1 88 ? -8.495 -6.911 4.313 1.00 93.25 88 ASN A N 1
ATOM 685 C CA . ASN A 1 88 ? -7.733 -6.617 3.110 1.00 93.25 88 ASN A CA 1
ATOM 686 C C . ASN A 1 88 ? -7.688 -5.090 2.930 1.00 93.25 88 ASN A C 1
ATOM 688 O O . ASN A 1 88 ? -8.732 -4.465 2.720 1.00 93.25 88 ASN A O 1
ATOM 692 N N . PRO A 1 89 ? -6.508 -4.457 3.041 1.00 93.56 89 PRO A N 1
ATOM 693 C CA . PRO A 1 89 ? -6.401 -3.012 2.936 1.00 93.56 89 PRO A CA 1
ATOM 694 C C . PRO A 1 89 ? -6.478 -2.515 1.496 1.00 93.56 89 PRO A C 1
ATOM 696 O O . PRO A 1 89 ? -5.963 -3.146 0.572 1.00 93.56 89 PRO A O 1
ATOM 699 N N . SER A 1 90 ? -6.953 -1.280 1.348 1.00 94.38 90 SER A N 1
ATOM 700 C CA . SER A 1 90 ? -6.669 -0.467 0.163 1.00 94.38 90 SER A CA 1
ATOM 701 C C . SER A 1 90 ? -5.465 0.424 0.420 1.00 94.38 90 SER A C 1
ATOM 703 O O . SER A 1 90 ? -5.317 0.985 1.510 1.00 94.38 90 SER A O 1
ATOM 705 N N . PHE A 1 91 ? -4.612 0.592 -0.590 1.00 93.50 91 PHE A N 1
ATOM 706 C CA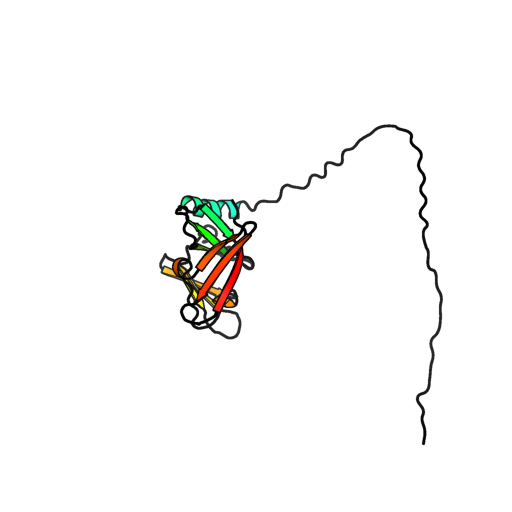 . PHE A 1 91 ? -3.507 1.544 -0.517 1.00 93.50 91 PHE A CA 1
ATOM 707 C C . PHE A 1 91 ? -3.843 2.807 -1.302 1.00 93.50 91 PHE A C 1
ATOM 709 O O . PHE A 1 91 ? -4.427 2.752 -2.386 1.00 93.50 91 PHE A O 1
ATOM 716 N N . PHE A 1 92 ? -3.420 3.946 -0.768 1.00 92.31 92 PHE A N 1
ATOM 717 C CA . PHE A 1 92 ? -3.522 5.234 -1.432 1.00 92.31 92 PHE A CA 1
ATOM 718 C C . PHE A 1 92 ? -2.177 5.941 -1.446 1.00 92.31 92 PHE A C 1
ATOM 720 O O . PHE A 1 92 ? -1.366 5.804 -0.531 1.00 92.31 92 PHE A O 1
ATOM 727 N N . PHE A 1 93 ? -1.956 6.722 -2.492 1.00 89.94 93 PHE A N 1
ATOM 728 C CA . PHE A 1 93 ? -0.738 7.475 -2.701 1.00 89.94 93 PHE A CA 1
ATOM 729 C C . PHE A 1 93 ? -1.047 8.954 -2.873 1.00 89.94 93 PHE A C 1
ATOM 731 O O . PHE A 1 93 ? -1.956 9.330 -3.614 1.00 89.94 93 PHE A O 1
ATOM 738 N N . HIS A 1 94 ? -0.246 9.789 -2.226 1.00 86.25 94 HIS A N 1
ATOM 739 C CA . HIS A 1 94 ? -0.315 11.232 -2.367 1.00 86.25 94 HIS A CA 1
ATOM 740 C C . HIS A 1 94 ? 1.082 11.807 -2.640 1.00 86.25 94 HIS A C 1
ATOM 742 O O . HIS A 1 94 ? 2.027 11.566 -1.886 1.00 86.25 94 HIS A O 1
ATOM 748 N N . ASN A 1 95 ? 1.218 12.568 -3.731 1.00 83.88 95 ASN A N 1
ATOM 749 C CA . ASN A 1 95 ? 2.469 13.214 -4.128 1.00 83.88 95 ASN A CA 1
ATOM 750 C C . ASN A 1 95 ? 2.500 14.675 -3.661 1.00 83.88 95 ASN A C 1
ATOM 752 O O . ASN A 1 95 ? 1.923 15.550 -4.300 1.00 83.88 95 ASN A O 1
ATOM 756 N N . ARG A 1 96 ? 3.263 14.958 -2.606 1.00 79.62 96 ARG A N 1
ATOM 757 C CA . ARG A 1 96 ? 3.495 16.318 -2.095 1.00 79.62 96 ARG A CA 1
ATOM 758 C C . ARG A 1 96 ? 4.386 17.168 -3.020 1.00 79.62 96 ARG A C 1
ATOM 760 O O . ARG A 1 96 ? 4.462 18.381 -2.845 1.00 79.62 96 ARG A O 1
ATOM 767 N N . SER A 1 97 ? 5.082 16.562 -3.995 1.00 74.12 97 SER A N 1
ATOM 768 C CA . SER A 1 97 ? 6.034 17.274 -4.878 1.00 74.12 97 SER A CA 1
ATOM 769 C C . SER A 1 97 ? 5.376 18.162 -5.922 1.00 74.12 97 SER A C 1
ATOM 771 O O . SER A 1 97 ? 6.030 19.057 -6.450 1.00 74.12 97 SER A O 1
ATOM 773 N N . ASN A 1 98 ? 4.155 17.826 -6.329 1.00 67.69 98 ASN A N 1
ATOM 774 C CA . ASN A 1 98 ? 3.538 18.394 -7.514 1.00 67.69 98 ASN A CA 1
ATOM 775 C C . ASN A 1 98 ? 2.435 19.353 -7.084 1.00 67.69 98 ASN A C 1
ATOM 777 O O . ASN A 1 98 ? 1.363 18.908 -6.694 1.00 67.69 98 ASN A O 1
ATOM 781 N N . SER A 1 99 ? 2.681 20.660 -7.175 1.00 59.00 99 SER A N 1
ATOM 782 C CA . SER A 1 99 ? 1.726 21.689 -6.747 1.00 59.00 99 SER A CA 1
ATOM 783 C C . SER A 1 99 ? 0.397 21.675 -7.496 1.00 59.00 99 SER A C 1
ATOM 785 O O . SER A 1 99 ? -0.603 22.153 -6.976 1.00 59.00 99 SER A O 1
ATOM 787 N N . LYS A 1 100 ? 0.348 21.063 -8.686 1.00 62.66 100 LYS A N 1
ATOM 788 C CA . LYS A 1 100 ? -0.898 20.862 -9.437 1.00 62.66 100 LYS A CA 1
ATOM 789 C C . LYS A 1 100 ? -1.680 19.622 -8.989 1.00 62.66 100 LYS A C 1
ATOM 791 O O . LYS A 1 100 ? -2.888 19.573 -9.166 1.00 62.66 100 LYS A O 1
ATOM 796 N N . GLU A 1 101 ? -1.003 18.631 -8.409 1.00 61.62 101 GLU A N 1
ATOM 797 C CA . GLU A 1 101 ? -1.603 17.389 -7.889 1.00 61.62 101 GLU A CA 1
ATOM 798 C C . GLU A 1 101 ? -1.636 17.345 -6.354 1.00 61.62 101 GLU A C 1
ATOM 800 O O . GLU A 1 101 ? -2.049 16.333 -5.787 1.00 61.62 101 GLU A O 1
ATOM 805 N N . GLN A 1 102 ? -1.234 18.434 -5.686 1.00 56.09 102 GLN A N 1
ATOM 806 C CA . GLN A 1 102 ? -1.072 18.565 -4.231 1.00 56.09 102 GLN A CA 1
ATOM 807 C C . GLN A 1 102 ? -2.355 18.297 -3.431 1.00 56.09 102 GLN A C 1
ATOM 809 O O . GLN A 1 102 ? -2.297 18.172 -2.217 1.00 56.09 102 GLN A O 1
ATOM 814 N N . GLN A 1 103 ? -3.498 18.138 -4.096 1.00 58.94 103 GLN A N 1
ATOM 815 C CA . GLN A 1 103 ? -4.768 17.774 -3.465 1.00 58.94 103 GLN A CA 1
ATOM 816 C C . GLN A 1 103 ? -5.299 16.401 -3.897 1.00 58.94 103 GLN A C 1
ATOM 818 O O . GLN A 1 103 ? -6.288 15.926 -3.349 1.00 58.94 103 GLN A O 1
ATOM 823 N N . SER A 1 104 ? -4.664 15.740 -4.870 1.00 76.31 104 SER A N 1
ATOM 824 C CA . SER A 1 104 ? -5.154 14.465 -5.393 1.00 76.31 104 SER A CA 1
ATOM 825 C C . SER A 1 104 ? -4.509 13.292 -4.662 1.00 76.31 104 SER A C 1
ATOM 827 O O . SER A 1 104 ? -3.287 13.105 -4.660 1.00 76.31 104 SER A O 1
ATOM 829 N N . ILE A 1 105 ? -5.357 12.492 -4.027 1.00 86.75 105 ILE A N 1
ATOM 830 C CA . ILE A 1 105 ? -5.004 11.185 -3.494 1.00 86.75 105 ILE A CA 1
ATOM 831 C C . ILE A 1 105 ? -5.467 10.107 -4.473 1.00 86.75 105 ILE A C 1
ATOM 833 O O . ILE A 1 105 ? -6.631 10.071 -4.876 1.00 86.75 105 ILE A O 1
ATOM 837 N N . LYS A 1 106 ? -4.548 9.231 -4.883 1.00 90.75 106 LYS A N 1
ATOM 838 C CA . LYS A 1 106 ? -4.808 8.199 -5.895 1.00 90.75 106 LYS A CA 1
ATOM 839 C C . LYS A 1 106 ? -4.848 6.824 -5.245 1.00 90.75 106 LYS A C 1
ATOM 841 O O . LYS A 1 106 ? -3.968 6.485 -4.455 1.00 90.75 106 LYS A O 1
ATOM 846 N N . LYS A 1 107 ? -5.865 6.026 -5.576 1.00 93.38 107 LYS A N 1
ATOM 847 C CA . LYS A 1 107 ? -5.970 4.634 -5.121 1.00 93.38 107 LYS A CA 1
ATOM 848 C C . LYS A 1 107 ? -5.011 3.763 -5.929 1.00 93.38 107 LYS A C 1
ATOM 850 O O . LYS A 1 107 ? -5.020 3.813 -7.158 1.00 93.38 107 LYS A O 1
ATOM 855 N N . VAL A 1 108 ? -4.197 2.975 -5.237 1.00 93.81 108 VAL A N 1
ATOM 856 C CA . VAL A 1 108 ? -3.230 2.055 -5.843 1.00 93.81 108 VAL A CA 1
ATOM 857 C C . VAL A 1 108 ? -3.941 0.758 -6.213 1.00 93.81 108 VAL A C 1
ATOM 859 O O . VAL A 1 108 ? -4.569 0.131 -5.364 1.00 93.81 108 VAL A O 1
ATOM 862 N N . GLU A 1 109 ? -3.824 0.357 -7.474 1.00 95.50 109 GLU A N 1
ATOM 863 C CA . GLU A 1 109 ? -4.311 -0.929 -7.975 1.00 95.50 109 GLU A CA 1
ATOM 864 C C . GLU A 1 109 ? -3.264 -2.019 -7.723 1.00 95.50 109 GLU A C 1
ATOM 866 O O . GLU A 1 109 ? -3.545 -3.045 -7.104 1.00 95.50 109 GLU A O 1
ATOM 871 N N . TYR A 1 110 ? -2.023 -1.774 -8.152 1.00 94.12 110 TYR A N 1
ATOM 872 C CA . TYR A 1 110 ? -0.906 -2.666 -7.875 1.00 94.12 110 TYR A CA 1
ATOM 873 C C . TYR A 1 110 ? 0.450 -1.957 -7.905 1.00 94.12 110 TYR A C 1
ATOM 875 O O . TYR A 1 110 ? 0.609 -0.861 -8.446 1.00 94.12 110 TYR A O 1
ATOM 883 N N . ILE A 1 111 ? 1.441 -2.620 -7.316 1.00 92.81 111 ILE A N 1
ATOM 884 C CA . ILE A 1 111 ? 2.836 -2.192 -7.237 1.00 92.81 111 ILE A CA 1
ATOM 885 C C . ILE A 1 111 ? 3.694 -3.267 -7.894 1.00 92.81 111 ILE A C 1
ATOM 887 O O . ILE A 1 111 ? 3.602 -4.437 -7.530 1.00 92.81 111 ILE A O 1
ATOM 891 N N . GLU A 1 112 ? 4.529 -2.873 -8.847 1.00 92.31 112 GLU A N 1
ATOM 892 C CA . GLU A 1 112 ? 5.408 -3.765 -9.598 1.00 92.31 112 GLU A CA 1
ATOM 893 C C . GLU A 1 112 ? 6.871 -3.377 -9.387 1.00 92.31 112 GLU A C 1
ATOM 895 O O . GLU A 1 112 ? 7.267 -2.237 -9.640 1.00 92.31 112 GLU A O 1
ATOM 900 N N . GLY A 1 113 ? 7.681 -4.322 -8.922 1.00 90.06 113 GLY A N 1
ATOM 901 C CA . GLY A 1 113 ? 9.099 -4.096 -8.687 1.00 90.06 113 GLY A CA 1
ATOM 902 C C . GLY A 1 113 ? 9.911 -4.138 -9.972 1.00 90.06 113 GLY A C 1
ATOM 903 O O . GLY A 1 113 ? 9.795 -5.073 -10.770 1.00 90.06 113 GLY A O 1
ATOM 904 N N . ARG A 1 114 ? 10.774 -3.134 -10.155 1.00 85.94 114 ARG A N 1
ATOM 905 C CA . ARG A 1 114 ? 11.729 -3.085 -11.261 1.00 85.94 114 ARG A CA 1
ATOM 906 C C . ARG A 1 114 ? 13.137 -3.254 -10.722 1.00 85.94 114 ARG A C 1
ATOM 908 O O . ARG A 1 114 ? 13.615 -2.467 -9.912 1.00 85.94 114 ARG A O 1
ATOM 915 N N . ASP A 1 115 ? 13.778 -4.317 -11.184 1.00 67.56 115 ASP A N 1
ATOM 916 C CA . ASP A 1 115 ? 15.166 -4.606 -10.861 1.00 67.56 115 ASP A CA 1
ATOM 917 C C . ASP A 1 115 ? 16.071 -3.794 -11.756 1.00 67.56 115 ASP A C 1
ATOM 919 O O . ASP A 1 115 ? 16.369 -4.165 -12.890 1.00 67.56 115 ASP A O 1
ATOM 923 N N . GLU A 1 116 ? 16.454 -2.649 -11.222 1.00 57.81 116 GLU A N 1
ATOM 924 C CA . GLU A 1 116 ? 17.540 -1.855 -11.743 1.00 57.81 116 GLU A CA 1
ATOM 925 C C . GLU A 1 116 ? 18.438 -1.576 -10.540 1.00 57.81 116 GLU A C 1
ATOM 927 O O . GLU A 1 116 ? 18.013 -1.055 -9.503 1.00 57.81 116 GLU A O 1
ATOM 932 N N . THR A 1 117 ? 19.673 -2.052 -10.639 1.00 59.25 117 THR A N 1
ATOM 933 C CA . THR A 1 117 ? 20.755 -1.821 -9.688 1.00 59.25 117 THR A CA 1
ATOM 934 C C . THR A 1 117 ? 20.837 -0.334 -9.361 1.00 59.25 117 THR A C 1
ATOM 936 O O . THR A 1 117 ? 21.338 0.419 -10.180 1.00 59.25 117 THR A O 1
ATOM 939 N N . LEU A 1 118 ? 20.314 0.038 -8.186 1.00 65.38 118 LEU A N 1
ATOM 940 C CA . LEU A 1 118 ? 20.207 1.376 -7.585 1.00 65.38 118 LEU A CA 1
ATOM 941 C C . LEU A 1 118 ? 19.983 2.577 -8.544 1.00 65.38 118 LEU A C 1
ATOM 943 O O . LEU A 1 118 ? 20.832 2.892 -9.371 1.00 65.38 118 LEU A O 1
ATOM 947 N N . PRO A 1 119 ? 18.938 3.398 -8.312 1.00 65.25 119 PRO A N 1
ATOM 948 C CA . PRO A 1 119 ? 18.070 3.406 -7.131 1.00 65.25 119 PRO A CA 1
ATOM 949 C C . PRO A 1 119 ? 16.982 2.318 -7.169 1.00 65.25 119 PRO A C 1
ATOM 951 O O . PRO A 1 119 ? 16.653 1.786 -8.209 1.00 65.25 119 PRO A O 1
ATOM 954 N N . ARG A 1 120 ? 16.438 1.933 -6.009 1.00 80.81 120 ARG A N 1
ATOM 955 C CA . ARG A 1 120 ? 15.382 0.905 -5.899 1.00 80.81 120 ARG A CA 1
ATOM 956 C C . ARG A 1 120 ? 14.102 1.397 -6.581 1.00 80.81 120 ARG A C 1
ATOM 958 O O . ARG A 1 120 ? 13.465 2.307 -6.044 1.00 80.81 120 ARG A O 1
ATOM 965 N N . PHE A 1 121 ? 13.726 0.819 -7.720 1.00 87.25 121 PHE A N 1
ATOM 966 C CA . PHE A 1 121 ? 12.554 1.253 -8.480 1.00 87.25 121 PHE A CA 1
ATOM 967 C C . PHE A 1 121 ? 11.347 0.340 -8.279 1.00 87.25 121 PHE A C 1
ATOM 969 O O . PHE A 1 121 ? 11.454 -0.883 -8.230 1.00 87.25 121 PHE A O 1
ATOM 976 N N . ALA A 1 122 ? 10.171 0.953 -8.218 1.00 89.31 122 ALA A N 1
ATOM 977 C CA . ALA A 1 122 ? 8.902 0.261 -8.396 1.00 89.31 122 ALA A CA 1
ATOM 978 C C . ALA A 1 122 ? 7.967 1.132 -9.234 1.00 89.31 122 ALA A C 1
ATOM 980 O O . ALA A 1 122 ? 8.048 2.359 -9.183 1.00 89.31 122 ALA A O 1
ATOM 981 N N . VAL A 1 123 ? 7.072 0.517 -9.993 1.00 92.06 123 VAL A N 1
ATOM 982 C CA . VAL A 1 123 ? 5.988 1.208 -10.690 1.00 92.06 123 VAL A CA 1
ATOM 983 C C . VAL A 1 123 ? 4.711 0.989 -9.899 1.00 92.06 123 VAL A C 1
ATOM 985 O O . VAL A 1 123 ? 4.315 -0.145 -9.647 1.00 92.06 123 VAL A O 1
ATOM 988 N N . MET A 1 124 ? 4.062 2.079 -9.510 1.00 91.50 124 MET A N 1
ATOM 989 C CA . MET A 1 124 ? 2.692 2.036 -9.022 1.00 91.50 124 MET A CA 1
ATOM 990 C C . MET A 1 124 ? 1.741 2.250 -10.178 1.00 91.50 124 MET A C 1
ATOM 992 O O . MET A 1 124 ? 1.902 3.207 -10.935 1.00 91.50 124 MET A O 1
ATOM 996 N N . LYS A 1 125 ? 0.735 1.389 -10.275 1.00 94.69 125 LYS A N 1
ATOM 997 C CA . LYS A 1 125 ? -0.423 1.616 -11.127 1.00 94.69 125 LYS A CA 1
ATOM 998 C C . LYS A 1 125 ? -1.619 1.976 -10.268 1.00 94.69 125 LYS A C 1
ATOM 1000 O O . LYS A 1 125 ? -1.829 1.404 -9.196 1.00 94.69 125 LYS A O 1
ATOM 1005 N N . PHE A 1 126 ? -2.357 2.969 -10.726 1.00 94.38 126 PHE A N 1
ATOM 1006 C CA . PHE A 1 126 ? -3.532 3.490 -10.058 1.00 94.38 126 PHE A CA 1
ATOM 1007 C C . PHE A 1 126 ? -4.790 2.993 -10.767 1.00 94.38 126 PHE A C 1
ATOM 1009 O O . PHE A 1 126 ? -4.769 2.699 -11.959 1.00 94.38 126 PHE A O 1
ATOM 1016 N N . VAL A 1 127 ? -5.899 2.938 -10.030 1.00 93.38 127 VAL A N 1
ATOM 1017 C CA . VAL A 1 127 ? -7.194 2.460 -10.554 1.00 93.38 127 VAL A CA 1
ATOM 1018 C C . VAL A 1 127 ? -7.721 3.332 -11.706 1.00 93.38 127 VAL A C 1
ATOM 1020 O O . VAL A 1 127 ? -8.494 2.864 -12.532 1.00 93.38 127 VAL A O 1
ATOM 1023 N N . ASP A 1 128 ? -7.285 4.591 -11.796 1.00 90.25 128 ASP A N 1
ATOM 1024 C CA . ASP A 1 128 ? -7.619 5.510 -12.894 1.00 90.25 128 ASP A CA 1
ATOM 1025 C C . ASP A 1 128 ? -6.824 5.236 -14.193 1.00 90.25 128 ASP A C 1
ATOM 1027 O O . ASP A 1 128 ? -6.951 5.981 -15.162 1.00 90.25 128 ASP A O 1
ATOM 1031 N N . GLY A 1 129 ? -5.992 4.189 -14.217 1.00 90.19 129 GLY A N 1
ATOM 1032 C CA . GLY A 1 129 ? -5.147 3.804 -15.349 1.00 90.19 129 GLY A CA 1
ATOM 1033 C C . GLY A 1 129 ? -3.799 4.528 -15.408 1.00 90.19 129 GLY A C 1
ATOM 1034 O O . GLY A 1 129 ? -2.930 4.141 -16.194 1.00 90.19 129 GLY A O 1
ATOM 1035 N N . ASN A 1 130 ? -3.574 5.542 -14.566 1.00 91.06 130 ASN A N 1
ATOM 1036 C CA . ASN A 1 130 ? -2.296 6.239 -14.508 1.00 91.06 130 ASN A CA 1
ATOM 1037 C C . ASN A 1 130 ? -1.227 5.385 -13.817 1.00 91.06 130 ASN A C 1
ATOM 1039 O O . ASN A 1 130 ? -1.508 4.485 -13.022 1.00 91.06 130 ASN A O 1
ATOM 1043 N N . SER A 1 131 ? 0.040 5.703 -14.081 1.00 91.31 131 SER A N 1
ATOM 1044 C CA . SER A 1 131 ? 1.160 5.057 -13.402 1.00 91.31 131 SER A CA 1
ATOM 1045 C C . SER A 1 131 ? 2.222 6.054 -12.966 1.00 91.31 131 SER A C 1
ATOM 1047 O O . SER A 1 131 ? 2.375 7.127 -13.549 1.00 91.31 131 SER A O 1
ATOM 1049 N N . LEU A 1 132 ? 2.948 5.695 -11.911 1.00 89.12 132 LEU A N 1
ATOM 1050 C CA . LEU A 1 132 ? 4.049 6.479 -11.375 1.00 89.12 132 LEU A CA 1
ATOM 1051 C C . LEU A 1 132 ? 5.232 5.574 -11.052 1.00 89.12 132 LEU A C 1
ATOM 1053 O O . LEU A 1 132 ? 5.108 4.608 -10.298 1.00 89.12 132 LEU A O 1
ATOM 1057 N N . THR A 1 133 ? 6.405 5.943 -11.555 1.00 88.69 133 THR A N 1
ATOM 1058 C CA . THR A 1 133 ? 7.662 5.309 -11.158 1.00 88.69 133 THR A CA 1
ATOM 1059 C C . THR A 1 133 ? 8.164 5.913 -9.851 1.00 88.69 133 THR A C 1
ATOM 1061 O O . THR A 1 133 ? 8.529 7.088 -9.784 1.00 88.69 133 THR A O 1
ATOM 1064 N N . LEU A 1 134 ? 8.230 5.086 -8.814 1.00 82.69 134 LEU A N 1
ATOM 1065 C CA . LEU A 1 134 ? 8.843 5.407 -7.538 1.00 82.69 134 LEU A CA 1
ATOM 1066 C C . LEU A 1 134 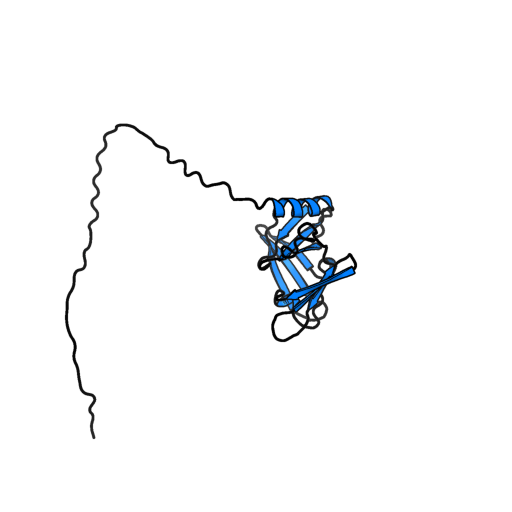? 10.351 5.227 -7.613 1.00 82.69 134 LEU A C 1
ATOM 1068 O O . LEU A 1 134 ? 10.856 4.113 -7.748 1.00 82.69 134 LEU A O 1
ATOM 1072 N N . LYS A 1 135 ? 11.067 6.337 -7.451 1.00 80.25 135 LYS A N 1
ATOM 1073 C CA . LYS A 1 135 ? 12.493 6.329 -7.134 1.00 80.25 135 LYS A CA 1
ATOM 1074 C C . LYS A 1 135 ? 12.601 6.132 -5.622 1.00 80.25 135 LYS A C 1
ATOM 1076 O O . LYS A 1 135 ? 11.994 6.903 -4.886 1.00 80.25 135 LYS A O 1
ATOM 1081 N N . PHE A 1 136 ? 13.335 5.115 -5.170 1.00 80.06 136 PHE A N 1
ATOM 1082 C CA . PHE A 1 136 ? 13.472 4.735 -3.751 1.00 80.06 136 PHE A CA 1
ATOM 1083 C C . PHE A 1 136 ? 12.243 4.051 -3.141 1.00 80.06 136 PHE A C 1
ATOM 1085 O O . PHE A 1 136 ? 11.855 4.321 -2.004 1.00 80.06 136 PHE A O 1
ATOM 1092 N N . ALA A 1 137 ? 11.649 3.112 -3.873 1.00 80.50 137 ALA A N 1
ATOM 1093 C CA . ALA A 1 137 ? 10.633 2.242 -3.296 1.00 80.50 137 ALA A CA 1
ATOM 1094 C C . ALA A 1 137 ? 11.204 1.421 -2.112 1.00 80.50 137 ALA A C 1
ATOM 1096 O O . ALA A 1 137 ? 12.397 1.075 -2.107 1.00 80.50 137 ALA A O 1
ATOM 1097 N N . PRO A 1 138 ? 10.371 1.072 -1.109 1.00 79.00 138 PRO A N 1
ATOM 1098 C CA . PRO A 1 138 ? 10.734 0.090 -0.095 1.00 79.00 138 PRO A CA 1
ATOM 1099 C C . PRO A 1 138 ? 11.322 -1.168 -0.737 1.00 79.00 138 PRO A C 1
ATOM 1101 O O . PRO A 1 138 ? 10.801 -1.654 -1.738 1.00 79.00 138 PRO A O 1
ATOM 1104 N N . TYR A 1 139 ? 12.387 -1.715 -0.140 1.00 80.75 139 TYR A N 1
ATOM 1105 C CA . TYR A 1 139 ? 13.155 -2.826 -0.725 1.00 80.75 139 TYR A CA 1
ATOM 1106 C C . TYR A 1 139 ? 12.284 -4.010 -1.159 1.00 80.75 139 TYR A C 1
ATOM 1108 O O . TYR A 1 139 ? 12.526 -4.619 -2.194 1.00 80.75 139 TYR A O 1
ATOM 1116 N N . PHE A 1 140 ? 11.249 -4.316 -0.378 1.00 82.38 140 PHE A N 1
ATOM 1117 C CA . PHE A 1 140 ? 10.314 -5.384 -0.699 1.00 82.38 140 PHE A CA 1
ATOM 1118 C C . PHE A 1 140 ? 9.561 -5.145 -2.016 1.00 82.38 140 PHE A C 1
ATOM 1120 O O . PHE A 1 140 ? 9.423 -6.066 -2.813 1.00 82.38 140 PHE A O 1
ATOM 1127 N N . TRP A 1 141 ? 9.118 -3.912 -2.269 1.00 84.88 141 TRP A N 1
ATOM 1128 C CA . TRP A 1 141 ? 8.382 -3.551 -3.482 1.00 84.88 141 TRP A CA 1
ATOM 1129 C C . TRP A 1 141 ? 9.278 -3.405 -4.704 1.00 84.88 141 TRP A C 1
ATOM 1131 O O . TRP A 1 141 ? 8.778 -3.483 -5.815 1.00 84.88 141 TRP A O 1
ATOM 1141 N N . SER A 1 142 ? 10.582 -3.187 -4.521 1.00 86.00 142 SER A N 1
ATOM 1142 C CA . SER A 1 142 ? 11.493 -2.905 -5.630 1.00 86.00 142 SER A CA 1
ATOM 1143 C C . SER A 1 142 ? 12.107 -4.140 -6.293 1.00 86.00 142 SER A C 1
ATOM 1145 O O . SER A 1 142 ? 12.881 -3.991 -7.230 1.00 86.00 142 SER A O 1
ATOM 1147 N N . ARG A 1 143 ? 11.866 -5.361 -5.798 1.00 84.19 143 ARG A N 1
ATOM 1148 C CA . ARG A 1 143 ? 12.533 -6.555 -6.359 1.00 84.19 143 ARG A CA 1
ATOM 1149 C C . ARG A 1 143 ? 11.879 -6.971 -7.680 1.00 84.19 143 ARG A C 1
ATOM 1151 O O . ARG A 1 143 ? 10.656 -6.932 -7.792 1.00 84.19 143 ARG A O 1
ATOM 1158 N N . LYS A 1 144 ? 12.675 -7.431 -8.656 1.00 83.88 144 LYS A N 1
ATOM 1159 C CA . LYS A 1 144 ? 12.146 -7.952 -9.931 1.00 83.88 144 LYS A CA 1
ATOM 1160 C C . LYS A 1 144 ? 11.086 -9.017 -9.704 1.00 83.88 144 LYS A C 1
ATOM 1162 O O . LYS A 1 144 ? 11.253 -9.878 -8.843 1.00 83.88 144 LYS A O 1
ATOM 1167 N N . GLY A 1 145 ? 10.055 -9.011 -10.542 1.00 80.38 145 GLY A N 1
ATOM 1168 C CA . GLY A 1 145 ? 9.037 -10.065 -10.559 1.00 80.38 145 GLY A CA 1
ATOM 1169 C C . GLY A 1 145 ? 8.073 -10.017 -9.372 1.00 80.38 145 GLY A C 1
ATOM 1170 O O . GLY A 1 145 ? 7.142 -10.823 -9.302 1.00 80.38 145 GLY A O 1
ATOM 1171 N N . ILE A 1 146 ? 8.258 -9.060 -8.459 1.00 86.25 146 ILE A N 1
ATOM 1172 C CA . ILE A 1 146 ? 7.289 -8.747 -7.421 1.00 86.25 146 ILE A CA 1
ATOM 1173 C C . ILE A 1 146 ? 6.159 -7.943 -8.040 1.00 86.25 146 ILE A C 1
ATOM 1175 O O . ILE A 1 146 ? 6.378 -6.863 -8.584 1.00 86.25 146 ILE A O 1
ATOM 1179 N N . GLN A 1 147 ? 4.945 -8.455 -7.881 1.00 90.69 147 GLN A N 1
ATOM 1180 C CA . GLN A 1 147 ? 3.725 -7.709 -8.124 1.00 90.69 147 GLN A CA 1
ATOM 1181 C C . GLN A 1 147 ? 2.813 -7.852 -6.907 1.00 90.69 147 GLN A C 1
ATOM 1183 O O . GLN A 1 147 ? 2.474 -8.959 -6.482 1.00 90.69 147 GLN A O 1
ATOM 1188 N N . ILE A 1 148 ? 2.441 -6.724 -6.316 1.00 91.19 148 ILE A N 1
ATOM 1189 C CA . ILE A 1 148 ? 1.616 -6.669 -5.112 1.00 91.19 148 ILE A CA 1
ATOM 1190 C C . ILE A 1 148 ? 0.348 -5.911 -5.444 1.00 91.19 148 ILE A C 1
ATOM 1192 O O . ILE A 1 148 ? 0.398 -4.732 -5.780 1.00 91.19 148 ILE A O 1
ATOM 1196 N N . LYS A 1 149 ? -0.782 -6.590 -5.302 1.00 94.25 149 LYS A N 1
ATOM 1197 C CA . LYS A 1 149 ? -2.106 -5.988 -5.308 1.00 94.25 149 LYS A CA 1
ATOM 1198 C C . LYS A 1 149 ? -2.567 -5.885 -3.859 1.00 94.25 149 LYS A C 1
ATOM 1200 O O . LYS A 1 149 ? -2.747 -6.932 -3.243 1.00 94.25 149 LYS A O 1
ATOM 1205 N N . PRO A 1 150 ? -2.718 -4.684 -3.282 1.00 92.38 150 PRO A N 1
ATOM 1206 C CA . PRO A 1 150 ? -3.037 -4.531 -1.862 1.00 92.38 150 PRO A CA 1
ATOM 1207 C C . PRO A 1 150 ? -4.250 -5.354 -1.411 1.00 92.38 150 PRO A C 1
ATOM 1209 O O . PRO A 1 150 ? -4.169 -6.055 -0.408 1.00 92.38 150 PRO A O 1
ATOM 1212 N N . GLU A 1 151 ? -5.321 -5.350 -2.206 1.00 92.75 151 GLU A N 1
ATOM 1213 C CA . GLU A 1 151 ? -6.577 -6.030 -1.868 1.00 92.75 151 GLU A CA 1
ATOM 1214 C C . GLU A 1 151 ? -6.518 -7.561 -2.012 1.00 92.75 151 GLU A C 1
ATOM 1216 O O . GLU A 1 151 ? -7.324 -8.254 -1.400 1.00 92.75 151 GLU A O 1
ATOM 1221 N N . GLU A 1 152 ? -5.574 -8.110 -2.784 1.00 93.00 152 GLU A N 1
ATOM 1222 C CA . GLU A 1 152 ? -5.438 -9.565 -2.994 1.00 93.00 152 GLU A CA 1
ATOM 1223 C C . GLU A 1 152 ? -4.279 -10.162 -2.181 1.00 93.00 152 GLU A C 1
ATOM 1225 O O . GLU A 1 152 ? -4.322 -11.313 -1.755 1.00 93.00 152 GLU A O 1
ATOM 1230 N N . HIS A 1 153 ? -3.208 -9.391 -1.992 1.00 93.69 153 HIS A N 1
ATOM 1231 C CA . HIS A 1 153 ? -1.913 -9.883 -1.522 1.00 93.69 153 HIS A CA 1
ATOM 1232 C C . HIS A 1 153 ? -1.530 -9.362 -0.138 1.00 93.69 153 HIS A C 1
ATOM 1234 O O . HIS A 1 153 ? -0.535 -9.830 0.421 1.00 93.69 153 HIS A O 1
ATOM 1240 N N . CYS A 1 154 ? -2.269 -8.397 0.412 1.00 92.94 154 CYS A N 1
ATOM 1241 C CA . CYS A 1 154 ? -2.017 -7.858 1.738 1.00 92.94 154 CYS A CA 1
ATOM 1242 C C . CYS A 1 154 ? -3.197 -8.095 2.681 1.00 92.94 154 CYS A C 1
ATOM 1244 O O . CYS A 1 154 ? -4.357 -8.095 2.284 1.00 92.94 154 CYS A O 1
ATOM 1246 N N . THR A 1 155 ? -2.882 -8.257 3.959 1.00 94.12 155 THR A N 1
ATOM 1247 C CA . THR A 1 155 ? -3.847 -8.451 5.039 1.00 94.12 155 THR A CA 1
ATOM 1248 C C . THR A 1 155 ? -3.375 -7.723 6.284 1.00 94.12 155 THR A C 1
ATOM 1250 O O . THR A 1 155 ? -2.176 -7.686 6.577 1.00 94.12 155 THR A O 1
ATOM 1253 N N . ILE A 1 156 ? -4.314 -7.190 7.052 1.00 91.88 156 ILE A N 1
ATOM 1254 C CA . ILE A 1 156 ? -4.059 -6.599 8.359 1.00 91.88 156 ILE A CA 1
ATOM 1255 C C . ILE A 1 156 ? -4.538 -7.562 9.431 1.00 91.88 156 ILE A C 1
ATOM 1257 O O . ILE A 1 156 ? -5.701 -7.949 9.454 1.00 91.88 156 ILE A O 1
ATOM 1261 N N . THR A 1 157 ? -3.658 -7.909 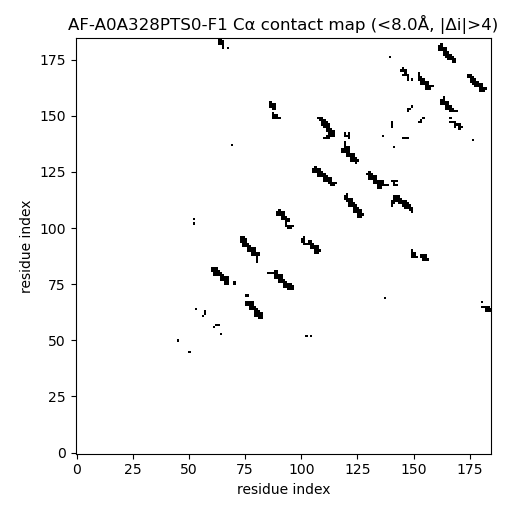10.359 1.00 90.69 157 THR A N 1
ATOM 1262 C CA . THR A 1 157 ? -4.044 -8.613 11.582 1.00 90.69 157 THR A CA 1
ATOM 1263 C C . THR A 1 157 ? -4.082 -7.618 12.734 1.00 90.69 157 THR A C 1
ATOM 1265 O O . THR A 1 157 ? -3.183 -6.786 12.872 1.00 90.69 157 THR A O 1
ATOM 1268 N N . LYS A 1 158 ? -5.139 -7.675 13.545 1.00 81.88 158 LYS A N 1
ATOM 1269 C CA . LYS A 1 158 ? -5.282 -6.862 14.756 1.00 81.88 158 LYS A CA 1
ATOM 1270 C C . LYS A 1 158 ? -4.830 -7.707 15.947 1.00 81.88 158 LYS A C 1
ATOM 1272 O O . LYS A 1 158 ? -5.465 -8.718 16.224 1.00 81.88 158 LYS A O 1
ATOM 1277 N N . ASP A 1 159 ? -3.756 -7.303 16.615 1.00 76.19 159 ASP A N 1
ATOM 1278 C CA . ASP A 1 159 ? -3.383 -7.814 17.936 1.00 76.19 159 ASP A CA 1
ATOM 1279 C C . ASP A 1 159 ? -3.899 -6.864 19.027 1.00 76.19 159 ASP A C 1
ATOM 1281 O O . ASP A 1 159 ? -4.279 -5.723 18.759 1.00 76.19 159 ASP A O 1
ATOM 1285 N N . LEU A 1 160 ? -3.900 -7.331 20.279 1.00 64.38 160 LEU A N 1
ATOM 1286 C CA . LEU A 1 160 ? -4.447 -6.619 21.447 1.00 64.38 160 LEU A CA 1
ATOM 1287 C C . LEU A 1 160 ? -3.874 -5.202 21.668 1.00 64.38 160 LEU A C 1
ATOM 1289 O O . LEU A 1 160 ? -4.512 -4.397 22.340 1.00 64.38 160 LEU A O 1
ATOM 1293 N N . GLN A 1 161 ? -2.685 -4.895 21.138 1.00 68.44 161 GLN A N 1
ATOM 1294 C CA . GLN A 1 161 ? -2.024 -3.588 21.301 1.00 68.44 161 GLN A CA 1
ATOM 1295 C C . GLN A 1 161 ? -1.569 -2.941 19.985 1.00 68.44 161 GLN A C 1
ATOM 1297 O O . GLN A 1 161 ? -1.489 -1.718 19.909 1.00 68.44 161 GLN A O 1
ATOM 1302 N N . ASP A 1 162 ? -1.301 -3.737 18.949 1.00 77.62 162 ASP A N 1
ATOM 1303 C CA . ASP A 1 162 ? -0.759 -3.283 17.668 1.00 77.62 162 ASP A CA 1
ATOM 1304 C C . ASP A 1 162 ? -1.539 -3.921 16.517 1.00 77.62 162 ASP A C 1
ATOM 1306 O O . ASP A 1 162 ? -2.067 -5.022 16.633 1.00 77.62 162 ASP A O 1
ATOM 1310 N N . SER A 1 163 ? -1.572 -3.268 15.359 1.00 87.81 163 SER A N 1
ATOM 1311 C CA . SER A 1 163 ? -1.968 -3.929 14.115 1.00 87.81 163 SER A CA 1
ATOM 1312 C C . SER A 1 163 ? -0.729 -4.277 13.296 1.00 87.81 163 SER A C 1
ATOM 1314 O O . SER A 1 163 ? 0.313 -3.627 13.397 1.00 87.81 163 SER A O 1
ATOM 1316 N N . LYS A 1 164 ? -0.815 -5.307 12.459 1.00 91.12 164 LYS A N 1
ATOM 1317 C CA . LYS A 1 164 ? 0.287 -5.742 11.602 1.00 91.12 164 LYS A CA 1
ATOM 1318 C C . LYS A 1 164 ? -0.192 -5.859 10.163 1.00 91.12 164 LYS A C 1
ATOM 1320 O O . LYS A 1 164 ? -1.071 -6.656 9.856 1.00 91.12 164 LYS A O 1
ATOM 1325 N N . LEU A 1 165 ? 0.419 -5.078 9.277 1.00 91.56 165 LEU A N 1
ATOM 1326 C CA . LEU A 1 165 ? 0.291 -5.234 7.834 1.00 91.56 165 LEU A CA 1
ATOM 1327 C C . LEU A 1 165 ? 1.214 -6.358 7.375 1.00 91.56 165 LEU A C 1
ATOM 1329 O O . LEU A 1 165 ? 2.421 -6.303 7.615 1.00 91.56 165 LEU A O 1
ATOM 1333 N N . THR A 1 166 ? 0.648 -7.329 6.672 1.00 92.31 166 THR A N 1
ATOM 1334 C CA . THR A 1 166 ? 1.387 -8.426 6.052 1.00 92.31 166 THR A CA 1
ATOM 1335 C C . THR A 1 166 ? 1.074 -8.454 4.565 1.00 92.31 166 THR A C 1
ATOM 1337 O O . THR A 1 166 ? -0.093 -8.456 4.203 1.00 92.31 166 THR A O 1
ATOM 1340 N N . CYS A 1 167 ? 2.089 -8.482 3.705 1.00 91.31 167 CYS A N 1
ATOM 1341 C CA . CYS A 1 167 ? 1.935 -8.629 2.260 1.00 91.31 167 CYS A CA 1
ATOM 1342 C C . CYS A 1 167 ? 2.749 -9.825 1.767 1.00 91.31 167 CYS A C 1
ATOM 1344 O O . CYS A 1 167 ? 3.944 -9.926 2.056 1.00 91.31 167 CYS A O 1
ATOM 1346 N N . LYS A 1 168 ? 2.114 -10.711 0.999 1.00 89.50 168 LYS A N 1
ATOM 1347 C CA . LYS A 1 168 ? 2.719 -11.928 0.447 1.00 89.50 168 LYS A CA 1
ATOM 1348 C C . LYS A 1 168 ? 2.791 -11.839 -1.064 1.00 89.50 168 LYS A C 1
ATOM 1350 O O . LYS A 1 168 ? 1.901 -11.299 -1.706 1.00 89.50 168 LYS A O 1
ATOM 1355 N N . THR A 1 169 ? 3.855 -12.372 -1.646 1.00 80.31 169 THR A N 1
ATOM 1356 C CA . THR A 1 169 ? 4.058 -12.279 -3.093 1.00 80.31 169 THR A CA 1
ATOM 1357 C C . THR A 1 169 ? 3.726 -13.606 -3.749 1.00 80.31 169 THR A C 1
ATOM 1359 O O . THR A 1 169 ? 4.359 -14.603 -3.398 1.00 80.31 169 THR A O 1
ATOM 1362 N N . PRO A 1 170 ? 2.791 -13.651 -4.713 1.00 71.00 170 PRO A N 1
ATOM 1363 C CA . PRO A 1 170 ? 2.388 -14.916 -5.326 1.00 71.00 170 PRO A CA 1
ATOM 1364 C C . PRO A 1 170 ? 3.531 -15.569 -6.116 1.00 71.00 170 PRO A C 1
ATOM 1366 O O . PRO A 1 170 ? 3.654 -16.790 -6.139 1.00 71.00 170 PRO A O 1
ATOM 1369 N N . ASN A 1 171 ? 4.414 -14.757 -6.707 1.00 69.31 171 ASN A N 1
ATOM 1370 C CA . ASN A 1 171 ? 5.441 -15.223 -7.643 1.00 69.31 171 ASN A CA 1
ATOM 1371 C C . ASN A 1 171 ? 6.749 -15.676 -6.973 1.00 69.31 171 ASN A C 1
ATOM 1373 O O . ASN A 1 171 ? 7.602 -16.257 -7.638 1.00 69.31 171 ASN A O 1
ATOM 1377 N N . LEU A 1 172 ? 6.935 -15.418 -5.673 1.00 68.06 172 LEU A N 1
ATOM 1378 C CA . LEU A 1 172 ? 8.151 -15.775 -4.937 1.00 68.06 172 LEU A CA 1
ATOM 1379 C C . LEU A 1 172 ? 7.773 -16.466 -3.626 1.00 68.06 172 LEU A C 1
ATOM 1381 O O . LEU A 1 172 ? 7.377 -15.821 -2.652 1.00 68.06 172 LEU A O 1
ATOM 1385 N N . LYS A 1 173 ? 7.893 -17.800 -3.608 1.00 68.50 173 LYS A N 1
ATOM 1386 C CA . LYS A 1 173 ? 7.613 -18.617 -2.420 1.00 68.50 173 LYS A CA 1
ATOM 1387 C C . LYS A 1 173 ? 8.481 -18.158 -1.244 1.00 68.50 173 LYS A C 1
ATOM 1389 O O . LYS A 1 173 ? 9.698 -18.059 -1.367 1.00 68.50 173 LYS A O 1
ATOM 1394 N N . GLY A 1 174 ? 7.842 -17.908 -0.102 1.00 67.44 174 GLY A N 1
ATOM 1395 C CA . GLY A 1 174 ? 8.513 -17.593 1.164 1.00 67.44 174 GLY A CA 1
ATOM 1396 C C . GLY A 1 174 ? 8.894 -16.124 1.372 1.00 67.44 174 GLY A C 1
ATOM 1397 O O . GLY A 1 174 ? 9.448 -15.807 2.420 1.00 67.44 174 GLY A O 1
ATOM 1398 N N . MET A 1 175 ? 8.596 -15.218 0.432 1.00 76.00 175 MET A N 1
ATOM 1399 C CA . MET A 1 175 ? 8.794 -13.785 0.666 1.00 76.00 175 MET A CA 1
ATOM 1400 C C . MET A 1 175 ? 7.545 -13.138 1.261 1.00 76.00 175 MET A C 1
ATOM 1402 O O . MET A 1 175 ? 6.479 -13.092 0.645 1.00 76.00 175 MET A O 1
ATOM 1406 N N . GLU A 1 176 ? 7.717 -12.590 2.458 1.00 86.06 176 GLU A N 1
ATOM 1407 C CA . GLU A 1 176 ? 6.695 -11.853 3.183 1.00 86.06 176 GLU A CA 1
ATOM 1408 C C . GLU A 1 176 ? 7.250 -10.494 3.610 1.00 86.06 176 GLU A C 1
ATOM 1410 O O . GLU A 1 176 ? 8.370 -10.382 4.112 1.00 86.06 176 GLU A O 1
ATOM 141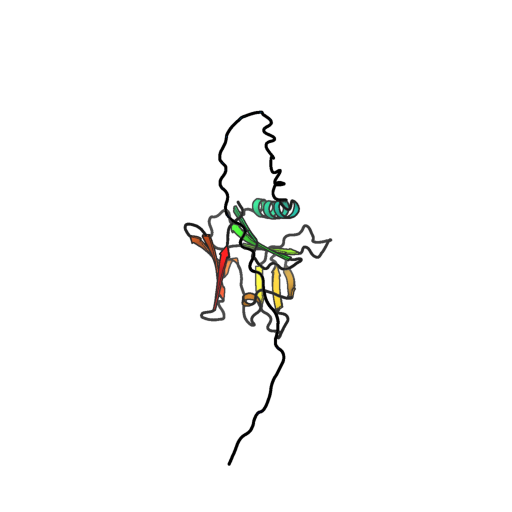5 N N . TYR A 1 177 ? 6.443 -9.455 3.429 1.00 85.50 177 TYR A N 1
ATOM 1416 C CA . TYR A 1 177 ? 6.647 -8.171 4.078 1.00 85.50 177 TYR A CA 1
ATOM 1417 C C . TYR A 1 177 ? 5.709 -8.043 5.253 1.00 85.50 177 TYR A C 1
ATOM 1419 O O . TYR A 1 177 ? 4.507 -8.237 5.115 1.00 85.50 177 TYR A O 1
ATOM 1427 N N . SER A 1 178 ? 6.274 -7.663 6.388 1.00 88.44 178 SER A N 1
ATOM 1428 C CA . SER A 1 178 ? 5.559 -7.528 7.642 1.00 88.44 178 SER A CA 1
ATOM 1429 C C . SER A 1 178 ? 5.928 -6.197 8.284 1.00 88.44 178 SER A C 1
ATOM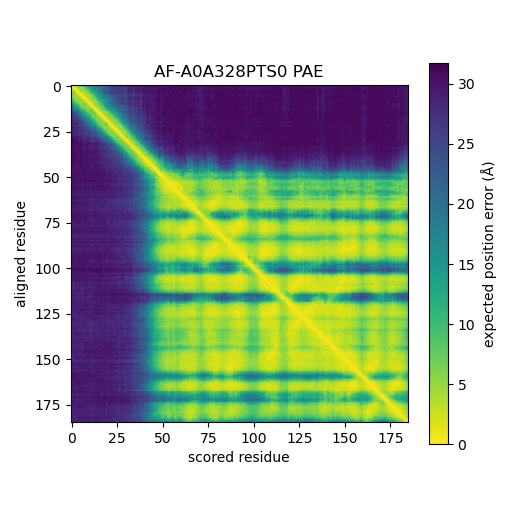 1431 O O . SER A 1 178 ? 7.110 -5.890 8.463 1.00 88.44 178 SER A O 1
ATOM 1433 N N . LYS A 1 179 ? 4.924 -5.397 8.650 1.00 87.19 179 LYS A N 1
ATOM 1434 C CA . LYS A 1 179 ? 5.125 -4.108 9.314 1.00 87.19 179 LYS A CA 1
ATOM 1435 C C . LYS A 1 179 ? 4.065 -3.874 10.382 1.00 87.19 179 LYS A C 1
ATOM 1437 O O . LYS A 1 179 ? 2.877 -4.005 10.115 1.00 87.19 179 LYS A O 1
ATOM 1442 N N . LYS A 1 180 ? 4.499 -3.488 11.584 1.00 87.56 180 LYS A N 1
ATOM 1443 C CA . LYS A 1 180 ? 3.596 -2.969 12.617 1.00 87.56 180 LYS A CA 1
ATOM 1444 C C . LYS A 1 180 ? 3.016 -1.627 12.172 1.00 87.56 180 LYS A C 1
ATOM 1446 O O . LYS A 1 180 ? 3.763 -0.769 11.697 1.00 87.56 180 LYS A O 1
ATOM 1451 N N . ILE A 1 181 ? 1.710 -1.470 12.325 1.00 84.38 181 ILE A N 1
ATOM 1452 C CA . ILE A 1 181 ? 0.947 -0.287 11.942 1.00 84.38 181 ILE A CA 1
ATOM 1453 C C . ILE A 1 181 ? 0.032 0.130 13.094 1.00 84.38 181 ILE A C 1
ATOM 1455 O O . ILE A 1 181 ? -0.459 -0.712 13.848 1.00 84.38 181 ILE A O 1
ATOM 1459 N N . ARG A 1 182 ? -0.214 1.435 13.214 1.00 81.69 182 ARG A N 1
ATOM 1460 C CA . ARG A 1 182 ? -1.113 2.000 14.223 1.00 81.69 182 ARG A CA 1
ATOM 1461 C C . ARG A 1 182 ? -2.089 2.937 13.537 1.00 81.69 182 ARG A C 1
ATOM 1463 O O . ARG A 1 182 ? -1.686 3.999 13.086 1.00 81.69 182 ARG A O 1
ATOM 1470 N N . PHE A 1 183 ? -3.344 2.523 13.418 1.00 73.94 183 PHE A N 1
ATOM 1471 C CA . PHE A 1 183 ? -4.360 3.343 12.765 1.00 73.94 183 PHE A CA 1
ATOM 1472 C C . PHE A 1 183 ? -4.560 4.659 13.507 1.00 73.94 183 PHE A C 1
ATOM 1474 O O . PHE A 1 183 ? -4.591 4.681 14.737 1.00 73.94 183 PHE A O 1
ATOM 1481 N N . ILE A 1 184 ? -4.691 5.729 12.730 1.00 66.31 184 ILE A N 1
ATOM 1482 C CA . ILE A 1 184 ? -5.183 7.012 13.213 1.00 66.31 184 ILE A CA 1
ATOM 1483 C C . ILE A 1 184 ? -6.709 6.905 13.127 1.00 66.31 184 ILE A C 1
ATOM 1485 O O . ILE A 1 184 ? -7.235 6.485 12.089 1.00 66.31 184 ILE A O 1
ATOM 1489 N N . ILE A 1 185 ? -7.378 7.150 14.253 1.00 55.25 185 ILE A N 1
ATOM 1490 C CA . ILE A 1 185 ? -8.839 7.142 14.393 1.00 55.25 185 ILE A CA 1
ATOM 1491 C C . ILE A 1 185 ? -9.293 8.592 14.411 1.00 55.25 185 ILE A C 1
ATOM 1493 O O . ILE A 1 185 ? -8.634 9.367 15.140 1.00 55.25 185 ILE A O 1
#

Organism: NCBI:txid65123

Secondary structure (DSSP, 8-state):
-------------------PPP-------------------PPP---HHHHHHHHHHHTTTEEEEEEPTT--TTEEEEEEEETT--SSPEEEEEETT-TTTTT-EEEEEEEEEE--SSS-EEEEEETTS-EEEEET--TTTTSTT-EE-HHHHEEEEE-SS-EEEEEE-TTSTT-EEEEEE--B-

pLDDT: mean 72.38, std 18.93, range [35.38, 95.5]

Nearest PDB structures (foldseek):
  2x5t-assembly1_A-2  TM=4.566E-01  e=2.052E+00  Sulfolobus islandicus rudivirus 1 variant XX
  8bbf-assembly1_B  TM=2.813E-01  e=1.013E+00  Homo sapiens
  8umh-assembly1_H  TM=2.641E-01  e=2.550E+00  Saccharomyces cerevisiae
  8shj-assembly3_C  TM=2.772E-01  e=3.532E+00  Homo sapiens
  2p4b-assembly1_B  TM=2.186E-01  e=1.841E+00  Escherichia coli K-12